Protein AF-A0A815SMA4-F1 (afdb_monomer)

Solvent-accessible surface area (backbone atoms only — not comparable to full-atom values): 18060 Å² total; per-residue (Å²): 138,83,83,80,80,82,83,80,76,78,82,78,76,50,82,86,50,66,95,59,49,78,76,31,50,46,68,65,32,45,52,50,39,32,75,76,40,30,66,66,50,32,52,57,31,54,79,69,65,45,37,26,54,60,53,50,75,69,46,92,62,86,66,62,65,71,78,51,90,44,78,72,48,50,57,50,41,68,76,43,30,45,75,45,97,86,71,49,75,41,72,37,67,66,58,56,48,33,52,52,49,51,52,50,43,51,55,51,46,51,48,49,54,52,53,50,45,66,68,52,52,83,75,68,73,70,64,48,68,71,60,44,67,74,24,64,64,45,43,52,51,53,52,54,50,66,58,48,78,79,57,80,87,86,80,76,55,65,65,58,52,55,47,51,53,35,21,57,57,18,52,59,40,59,84,92,65,56,66,76,54,71,69,51,51,53,48,46,51,51,41,35,71,77,53,30,68,67,51,38,50,52,50,37,71,46,31,64,52,58,52,77,54,71,68,59,46,50,52,51,47,70,71,35,90,75,69,75,58,82,72,59,80,68,63,78,69,46,57,83,78,56,93,82,88,84,89,85,79,90,73,92,70,86,73,82,80,53,79,45,77,40,79,92,76,46,23,55,43,55,64,89,58,61,66,56,98,89,40,53,48,65,77,76,46,34,66,92,62,67,86,86,117

Secondary structure (DSSP, 8-state):
--------------TTS-TTTTT-BTHHHHHHHHHHHHHHHHHHHHHTT--BHHHHHT-S-TTGGGGS--HHHHHHHHHHEEEPTTS-EEE-HHHHHHHHHHHHHHHHHHHHHHHHHHHHTTTS----HHHHHT-HHHHHHHHHHHHHSSS--S---HHHHHHHHHHHHHHTS-GGG----HHHHHHHHHHHHHHHHHHHHHHHHHSTTSS--HHHHHHHHHHTTT---TT---HHHHTTT-SS----------PPP--EEETTTTEEESS-PPEETTEEPTT-SBTT--TT-

Structure (mmCIF, N/CA/C/O backbone):
data_AF-A0A815SMA4-F1
#
_entry.id   AF-A0A815SMA4-F1
#
loop_
_atom_site.group_PDB
_atom_site.id
_atom_site.type_symbol
_atom_site.label_atom_id
_atom_site.label_alt_id
_atom_site.label_comp_id
_atom_site.label_asym_id
_atom_site.label_entity_id
_atom_site.label_seq_id
_atom_site.pdbx_PDB_ins_code
_atom_site.Cartn_x
_atom_site.Cartn_y
_atom_site.Cartn_z
_atom_site.occupancy
_atom_site.B_iso_or_equiv
_atom_site.auth_seq_id
_atom_site.auth_comp_id
_atom_site.auth_asym_id
_atom_site.auth_atom_id
_atom_site.pdbx_PDB_model_num
ATOM 1 N N . MET A 1 1 ? 20.910 26.653 -49.851 1.00 33.31 1 MET A N 1
ATOM 2 C CA . MET A 1 1 ? 21.520 25.379 -49.420 1.00 33.31 1 MET A CA 1
ATOM 3 C C . MET A 1 1 ? 20.732 24.882 -48.222 1.00 33.31 1 MET A C 1
ATOM 5 O O . MET A 1 1 ? 20.939 25.382 -47.128 1.00 33.31 1 MET A O 1
ATOM 9 N N . ASN A 1 2 ? 19.773 23.984 -48.452 1.00 26.25 2 ASN A N 1
ATOM 10 C CA . ASN A 1 2 ? 19.110 23.246 -47.379 1.00 26.25 2 ASN A CA 1
ATOM 11 C C . ASN A 1 2 ? 19.962 22.009 -47.106 1.00 26.25 2 ASN A C 1
ATOM 13 O O . ASN A 1 2 ? 20.089 21.157 -47.983 1.00 26.25 2 ASN A O 1
ATOM 17 N N . PHE A 1 3 ? 20.563 21.937 -45.923 1.00 30.80 3 PHE A N 1
ATOM 18 C CA . PHE A 1 3 ? 21.139 20.694 -45.432 1.00 30.80 3 PHE A CA 1
ATOM 19 C C . PHE A 1 3 ? 19.991 19.837 -44.904 1.00 30.80 3 PHE A C 1
ATOM 21 O O . PHE A 1 3 ? 19.363 20.170 -43.899 1.00 30.80 3 PHE A O 1
ATOM 28 N N . GLY A 1 4 ? 19.669 18.789 -45.662 1.00 29.97 4 GLY A N 1
ATOM 29 C CA . GLY A 1 4 ? 18.751 17.743 -45.243 1.00 29.97 4 GLY A CA 1
ATOM 30 C C . GLY A 1 4 ? 19.323 17.018 -44.032 1.00 29.97 4 GLY A C 1
ATOM 31 O O . GLY A 1 4 ? 20.483 16.618 -44.032 1.00 29.97 4 GLY A O 1
ATOM 32 N N . VAL A 1 5 ? 18.506 16.894 -42.993 1.00 35.50 5 VAL A N 1
ATOM 33 C CA . VAL A 1 5 ? 18.759 15.992 -41.876 1.00 35.50 5 VAL A CA 1
ATOM 34 C C . VAL A 1 5 ? 18.232 14.629 -42.305 1.00 35.50 5 VAL A C 1
ATOM 36 O O . VAL A 1 5 ? 17.024 14.457 -42.479 1.00 35.50 5 VAL A O 1
ATOM 39 N N . ASP A 1 6 ? 19.153 13.695 -42.523 1.00 35.06 6 ASP A N 1
ATOM 40 C CA . ASP A 1 6 ? 18.860 12.307 -42.855 1.00 35.06 6 ASP A CA 1
ATOM 41 C C . ASP A 1 6 ? 18.012 11.654 -41.752 1.00 35.06 6 ASP A C 1
ATOM 43 O O . ASP A 1 6 ? 18.418 11.521 -40.595 1.00 35.06 6 ASP A O 1
ATOM 47 N N . LYS A 1 7 ? 16.798 11.246 -42.132 1.00 40.78 7 LYS A N 1
ATOM 48 C CA . LYS A 1 7 ? 15.971 10.283 -41.404 1.00 40.78 7 LYS A CA 1
ATOM 49 C C . LYS A 1 7 ? 16.543 8.896 -41.673 1.00 40.78 7 LYS A C 1
ATOM 51 O O . LYS A 1 7 ? 16.145 8.255 -42.640 1.00 40.78 7 LYS A O 1
ATOM 56 N N . ASP A 1 8 ? 17.422 8.426 -40.801 1.00 40.66 8 ASP A N 1
ATOM 57 C CA . ASP A 1 8 ? 17.837 7.023 -40.791 1.00 40.66 8 ASP A CA 1
ATOM 58 C C . ASP A 1 8 ? 17.203 6.311 -39.586 1.00 40.66 8 ASP A C 1
ATOM 60 O O . ASP A 1 8 ? 17.843 5.969 -38.592 1.00 40.66 8 ASP A O 1
ATOM 64 N N . SER A 1 9 ? 15.874 6.159 -39.632 1.00 43.88 9 SER A N 1
ATOM 65 C CA . SER A 1 9 ? 15.142 5.265 -38.733 1.00 43.88 9 SER A CA 1
ATOM 66 C C . SER A 1 9 ? 14.998 3.910 -39.418 1.00 43.88 9 SER A C 1
ATOM 68 O O . SER A 1 9 ? 13.966 3.613 -40.025 1.00 43.88 9 SER A O 1
ATOM 70 N N . SER A 1 10 ? 16.040 3.085 -39.337 1.00 52.88 10 SER A N 1
ATOM 71 C CA . SER A 1 10 ? 15.870 1.649 -39.543 1.00 52.88 10 SER A CA 1
ATOM 72 C C . SER A 1 10 ? 14.831 1.159 -38.531 1.00 52.88 10 SER A C 1
ATOM 74 O O . SER A 1 10 ? 15.011 1.305 -37.321 1.00 52.88 10 SER A O 1
ATOM 76 N N . LEU A 1 11 ? 13.690 0.667 -39.023 1.00 63.06 11 LEU A N 1
ATOM 77 C CA . LEU A 1 11 ? 12.659 0.067 -38.181 1.00 63.06 11 LEU A CA 1
ATOM 78 C C . LEU A 1 11 ? 13.283 -1.127 -37.455 1.00 63.06 11 LEU A C 1
ATOM 80 O O . LEU A 1 11 ? 13.621 -2.134 -38.073 1.00 63.06 11 LEU A O 1
ATOM 84 N N . ILE A 1 12 ? 13.484 -0.984 -36.148 1.00 77.38 12 ILE A N 1
ATOM 85 C CA . ILE A 1 12 ? 13.916 -2.082 -35.291 1.00 77.38 12 ILE A CA 1
ATOM 86 C C . ILE A 1 12 ? 12.725 -3.034 -35.170 1.00 77.38 12 ILE A C 1
ATOM 88 O O . ILE A 1 12 ? 11.689 -2.650 -34.638 1.00 77.38 12 ILE A O 1
ATOM 92 N N . ASP A 1 13 ? 12.876 -4.258 -35.670 1.00 83.25 13 ASP A N 1
ATOM 93 C CA . ASP A 1 13 ? 11.845 -5.291 -35.590 1.00 83.25 13 ASP A CA 1
ATOM 94 C C . ASP A 1 13 ? 11.707 -5.811 -34.150 1.00 83.25 13 ASP A C 1
ATOM 96 O O . ASP A 1 13 ? 12.601 -6.478 -33.630 1.00 83.25 13 ASP A O 1
ATOM 100 N N . THR A 1 14 ? 10.591 -5.495 -33.494 1.00 85.50 14 THR A N 1
ATOM 101 C CA . THR A 1 14 ? 10.273 -5.910 -32.119 1.00 85.50 14 THR A CA 1
ATOM 102 C C . THR A 1 14 ? 9.571 -7.266 -32.032 1.00 85.50 14 THR A C 1
ATOM 104 O O . THR A 1 14 ? 9.342 -7.760 -30.920 1.00 85.50 14 THR A O 1
ATOM 107 N N . SER A 1 15 ? 9.260 -7.905 -33.169 1.00 84.88 15 SER A N 1
ATOM 108 C CA . SER A 1 15 ? 8.582 -9.213 -33.215 1.00 84.88 15 SER A CA 1
ATOM 109 C C . SER A 1 15 ? 9.429 -10.352 -32.639 1.00 84.88 15 SER A C 1
ATOM 111 O O . SER A 1 15 ? 8.893 -11.357 -32.175 1.00 84.88 15 SER A O 1
ATOM 113 N N . VAL A 1 16 ? 10.749 -10.160 -32.589 1.00 87.19 16 VAL A N 1
ATOM 114 C CA . VAL A 1 16 ? 11.707 -11.082 -31.959 1.00 87.19 16 VAL A CA 1
ATOM 115 C C . VAL A 1 16 ? 11.576 -11.149 -30.434 1.00 87.19 16 VAL A C 1
ATOM 117 O O . VAL A 1 16 ? 12.059 -12.098 -29.818 1.00 87.19 16 VAL A O 1
ATOM 120 N N . LEU A 1 17 ? 10.935 -10.158 -29.807 1.00 88.88 17 LEU A N 1
ATOM 121 C CA . LEU A 1 17 ? 10.630 -10.181 -28.379 1.00 88.88 17 LEU A CA 1
ATOM 122 C C . LEU A 1 17 ? 9.230 -10.765 -28.152 1.00 88.88 17 LEU A C 1
ATOM 124 O O . LEU A 1 17 ? 8.301 -10.407 -28.874 1.00 88.88 17 LEU A O 1
ATOM 128 N N . PRO A 1 18 ? 9.005 -11.565 -27.101 1.00 86.50 18 PRO A N 1
ATOM 129 C CA . PRO A 1 18 ? 7.659 -12.003 -26.751 1.00 86.50 18 PRO A CA 1
ATOM 130 C C . PRO A 1 18 ? 6.816 -10.838 -26.204 1.00 86.50 18 PRO A C 1
ATOM 132 O O . PRO A 1 18 ? 7.347 -9.835 -25.726 1.00 86.50 18 PRO A O 1
ATOM 135 N N . ASN A 1 19 ? 5.490 -10.948 -26.304 1.00 82.62 19 ASN A N 1
ATOM 136 C CA . ASN A 1 19 ? 4.556 -9.877 -25.917 1.00 82.62 19 ASN A CA 1
ATOM 137 C C . ASN A 1 19 ? 4.466 -9.655 -24.403 1.00 82.62 19 ASN A C 1
ATOM 139 O O . ASN A 1 19 ? 4.039 -8.602 -23.968 1.00 82.62 19 ASN A O 1
ATOM 143 N N . ASP A 1 20 ? 4.891 -10.627 -23.606 1.00 83.75 20 ASP A N 1
ATOM 144 C CA . ASP A 1 20 ? 4.888 -10.602 -22.143 1.00 83.75 20 ASP A CA 1
ATOM 145 C C . ASP A 1 20 ? 6.296 -10.328 -21.567 1.00 83.75 20 ASP A C 1
ATOM 147 O O . ASP A 1 20 ? 6.581 -10.622 -20.405 1.00 83.75 20 ASP A O 1
ATOM 151 N N . ILE A 1 21 ? 7.215 -9.771 -22.371 1.00 88.06 21 ILE A N 1
ATOM 152 C CA . ILE A 1 21 ? 8.624 -9.575 -21.988 1.00 88.06 21 ILE A CA 1
ATOM 153 C C . ILE A 1 21 ? 8.795 -8.761 -20.694 1.00 88.06 21 ILE A C 1
ATOM 155 O O . ILE A 1 21 ? 9.709 -9.033 -19.916 1.00 88.06 21 ILE A O 1
ATOM 159 N N . PHE A 1 22 ? 7.911 -7.795 -20.421 1.00 85.06 22 PHE A N 1
ATOM 160 C CA . PHE A 1 22 ? 7.983 -6.958 -19.217 1.00 85.06 22 PHE A CA 1
ATOM 161 C C . PHE A 1 22 ? 7.411 -7.612 -17.956 1.00 85.06 22 PHE A C 1
ATOM 163 O O . PHE A 1 22 ? 7.619 -7.073 -16.865 1.00 85.06 22 PHE A O 1
ATOM 170 N N . THR A 1 23 ? 6.716 -8.745 -18.087 1.00 81.25 23 THR A N 1
ATOM 171 C CA . THR A 1 23 ? 6.221 -9.548 -16.957 1.00 81.25 23 THR A CA 1
ATOM 172 C C . THR A 1 23 ? 7.113 -10.745 -16.640 1.00 81.25 23 THR A C 1
ATOM 174 O O . THR A 1 23 ? 6.987 -11.317 -15.561 1.00 81.25 23 THR A O 1
ATOM 177 N N . ARG A 1 24 ? 8.032 -11.113 -17.541 1.00 81.56 24 ARG A N 1
ATOM 178 C CA . ARG A 1 24 ? 8.998 -12.197 -17.318 1.00 81.56 24 ARG A CA 1
ATOM 179 C C . ARG A 1 24 ? 10.088 -11.779 -16.332 1.00 81.56 24 ARG A C 1
ATOM 181 O O . ARG A 1 24 ? 10.607 -10.661 -16.392 1.00 81.56 24 ARG A O 1
ATOM 188 N N . VAL A 1 25 ? 10.447 -12.703 -15.445 1.00 87.00 25 VAL A N 1
ATOM 189 C CA . VAL A 1 25 ? 11.455 -12.516 -14.394 1.00 87.00 25 VAL A CA 1
ATOM 190 C C . VAL A 1 25 ? 12.337 -13.763 -14.320 1.00 87.00 25 VAL A C 1
ATOM 192 O O . VAL A 1 25 ? 11.909 -14.849 -14.703 1.00 87.00 25 VAL A O 1
ATOM 195 N N . ASP A 1 26 ? 13.567 -13.600 -13.840 1.00 90.81 26 ASP A N 1
ATOM 196 C CA . ASP A 1 26 ? 14.517 -14.688 -13.589 1.00 90.81 26 ASP A CA 1
ATOM 197 C C . ASP A 1 26 ? 14.794 -15.515 -14.852 1.00 90.81 26 ASP A C 1
ATOM 199 O O . ASP A 1 26 ? 15.121 -14.944 -15.896 1.00 90.81 26 ASP A O 1
ATOM 203 N N . ASP A 1 27 ? 14.710 -16.843 -14.769 1.00 90.94 27 ASP A N 1
ATOM 204 C CA . ASP A 1 27 ? 15.123 -17.763 -15.832 1.00 90.94 27 ASP A CA 1
ATOM 205 C C . ASP A 1 27 ? 14.377 -17.517 -17.153 1.00 90.94 27 ASP A C 1
ATOM 207 O O . ASP A 1 27 ? 14.980 -17.586 -18.229 1.00 90.94 27 ASP A O 1
ATOM 211 N N . ASP A 1 28 ? 13.100 -17.128 -17.088 1.00 88.31 28 ASP A N 1
ATOM 212 C CA . ASP A 1 28 ? 12.302 -16.807 -18.273 1.00 88.31 28 ASP A CA 1
ATOM 213 C C . ASP A 1 28 ? 12.840 -15.574 -18.999 1.00 88.31 28 ASP A C 1
ATOM 215 O O . ASP A 1 28 ? 12.938 -15.567 -20.227 1.00 88.31 28 ASP A O 1
ATOM 219 N N . PHE A 1 29 ? 13.231 -14.537 -18.255 1.00 93.12 29 PHE A N 1
ATOM 220 C CA . PHE A 1 29 ? 13.859 -13.350 -18.831 1.00 93.12 29 PHE A CA 1
ATOM 221 C C . PHE A 1 29 ? 15.271 -13.668 -19.337 1.00 93.12 29 PHE A C 1
ATOM 223 O O . PHE A 1 29 ? 15.644 -13.299 -20.453 1.00 93.12 29 PHE A O 1
ATOM 230 N N . PHE A 1 30 ? 16.052 -14.397 -18.544 1.00 93.00 30 PHE A N 1
ATOM 231 C CA . PHE A 1 30 ? 17.425 -14.736 -18.884 1.00 93.00 30 PHE A CA 1
ATOM 232 C C . PHE A 1 30 ? 17.547 -15.632 -20.116 1.00 93.00 30 PHE A C 1
ATOM 234 O O . PHE A 1 30 ? 18.483 -15.450 -20.896 1.00 93.00 30 PHE A O 1
ATOM 241 N N . SER A 1 31 ? 16.605 -16.552 -20.334 1.00 93.62 31 SER A N 1
ATOM 242 C CA . SER A 1 31 ? 16.575 -17.388 -21.540 1.00 93.62 31 SER A CA 1
ATOM 243 C C . SER A 1 31 ? 16.475 -16.541 -22.816 1.00 93.62 31 SER A C 1
ATOM 245 O O . SER A 1 31 ? 17.186 -16.792 -23.791 1.00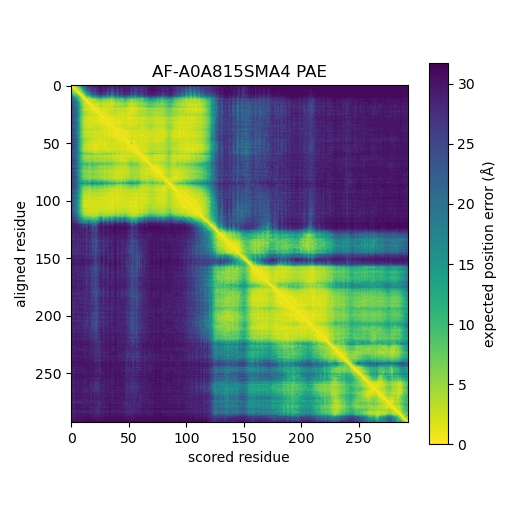 93.62 31 SER A O 1
ATOM 247 N N . ILE A 1 32 ? 15.680 -15.469 -22.772 1.00 93.19 32 ILE A N 1
ATOM 248 C CA . ILE A 1 32 ? 15.486 -14.525 -23.878 1.00 93.19 32 ILE A CA 1
ATOM 249 C C . ILE A 1 32 ? 16.734 -13.666 -24.077 1.00 93.19 32 ILE A C 1
ATOM 251 O O . ILE A 1 32 ? 17.198 -13.504 -25.206 1.00 93.19 32 ILE A O 1
ATOM 255 N N . VAL A 1 33 ? 17.324 -13.160 -22.988 1.00 94.62 33 VAL A N 1
ATOM 256 C CA . VAL A 1 33 ? 18.593 -12.416 -23.048 1.00 94.62 33 VAL A CA 1
ATOM 257 C C . VAL A 1 33 ? 19.687 -13.273 -23.674 1.00 94.62 33 VAL A C 1
ATOM 259 O O . VAL A 1 33 ? 20.404 -12.801 -24.553 1.00 94.62 33 VAL A O 1
ATOM 262 N N . LYS A 1 34 ? 19.804 -14.538 -23.264 1.00 94.75 34 LYS A N 1
ATOM 263 C CA . LYS A 1 34 ? 20.800 -15.463 -23.805 1.00 94.75 34 LYS A CA 1
ATOM 264 C C . LYS A 1 34 ? 20.576 -15.731 -25.295 1.00 94.75 34 LYS A C 1
ATOM 266 O O . LYS A 1 34 ? 21.545 -15.731 -26.049 1.00 94.75 34 LYS A O 1
ATOM 271 N N . ALA A 1 35 ? 19.325 -15.893 -25.726 1.00 93.31 35 ALA A N 1
ATOM 272 C CA . ALA A 1 35 ? 18.987 -16.097 -27.134 1.00 93.31 35 ALA A CA 1
ATOM 273 C C . ALA A 1 35 ? 19.274 -14.865 -28.014 1.00 93.31 35 ALA A C 1
ATOM 275 O O . ALA A 1 35 ? 19.724 -15.022 -29.146 1.00 93.31 35 ALA A O 1
ATOM 276 N N . LEU A 1 36 ? 19.038 -13.649 -27.506 1.00 91.88 36 LEU A N 1
ATOM 277 C CA . LEU A 1 36 ? 19.138 -12.411 -28.294 1.00 91.88 36 LEU A CA 1
ATOM 278 C C . LEU A 1 36 ? 20.496 -11.705 -28.191 1.00 91.88 36 LEU A C 1
ATOM 280 O O . LEU A 1 36 ? 20.947 -11.087 -29.152 1.00 91.88 36 LEU A O 1
ATOM 284 N N . ALA A 1 37 ? 21.137 -11.761 -27.026 1.00 92.50 37 ALA A N 1
ATOM 285 C CA . ALA A 1 37 ? 22.348 -11.004 -26.710 1.00 92.50 37 ALA A CA 1
ATOM 286 C C . ALA A 1 37 ? 23.552 -11.896 -26.346 1.00 92.50 37 ALA A C 1
ATOM 288 O O . ALA A 1 37 ? 24.660 -11.385 -26.169 1.00 92.50 37 ALA A O 1
ATOM 289 N N . GLY A 1 38 ? 23.355 -13.218 -26.283 1.00 93.31 38 GLY A N 1
ATOM 290 C CA . GLY A 1 38 ? 24.402 -14.210 -26.048 1.00 93.31 38 GLY A CA 1
ATOM 291 C C . GLY A 1 38 ? 24.773 -14.417 -24.577 1.00 93.31 38 GLY A C 1
ATOM 292 O O . GLY A 1 38 ? 24.352 -13.684 -23.677 1.00 93.31 38 GLY A O 1
ATOM 293 N N . ASP A 1 39 ? 25.606 -15.433 -24.335 1.00 93.81 39 ASP A N 1
ATOM 294 C CA . ASP A 1 39 ? 26.019 -15.868 -22.994 1.00 93.81 39 ASP A CA 1
ATOM 295 C C . ASP A 1 39 ? 26.735 -14.783 -22.185 1.00 93.81 39 ASP A C 1
ATOM 297 O O . ASP A 1 39 ? 26.500 -14.654 -20.985 1.00 93.81 39 ASP A O 1
ATOM 301 N N . SER A 1 40 ? 27.575 -13.965 -22.825 1.00 93.00 40 SER A N 1
ATOM 302 C CA . SER A 1 40 ? 28.330 -12.927 -22.117 1.00 93.00 40 SER A CA 1
ATOM 303 C C . SER A 1 40 ? 27.414 -11.854 -21.525 1.00 93.00 40 SER A C 1
ATOM 305 O O . SER A 1 40 ? 27.584 -11.478 -20.368 1.00 93.00 40 SER A O 1
ATOM 307 N N . VAL A 1 41 ? 26.409 -11.391 -22.281 1.00 94.38 41 VAL A N 1
ATOM 308 C CA . VAL A 1 41 ? 25.428 -10.416 -21.776 1.00 94.38 41 VAL A CA 1
ATOM 309 C C . VAL A 1 41 ? 24.566 -11.049 -20.686 1.00 94.38 41 VAL A C 1
ATOM 311 O O . VAL A 1 41 ? 24.357 -10.435 -19.643 1.00 94.38 41 VAL A O 1
ATOM 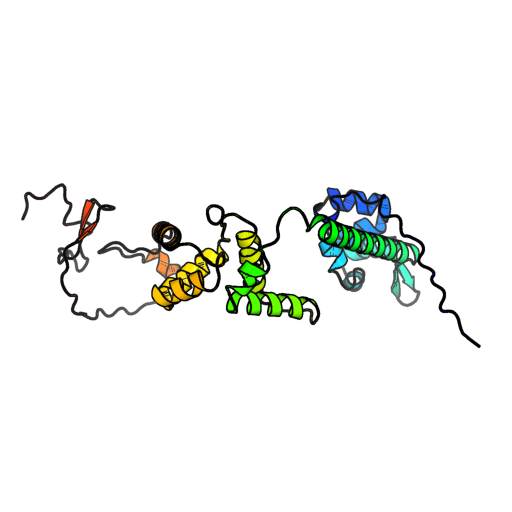314 N N . PHE A 1 42 ? 24.134 -12.297 -20.877 1.00 94.94 42 PHE A N 1
ATOM 315 C CA . PHE A 1 42 ? 23.412 -13.051 -19.852 1.00 94.94 42 PHE A CA 1
ATOM 316 C C . PHE A 1 42 ? 24.191 -13.132 -18.526 1.00 94.94 42 PHE A C 1
ATOM 318 O O . PHE A 1 42 ? 23.646 -12.773 -17.482 1.00 94.94 42 PHE A O 1
ATOM 325 N N . ASN A 1 43 ? 25.466 -13.530 -18.558 1.00 92.69 43 ASN A N 1
ATOM 326 C CA . ASN A 1 43 ? 26.299 -13.649 -17.356 1.00 92.69 43 ASN A CA 1
ATOM 327 C C . A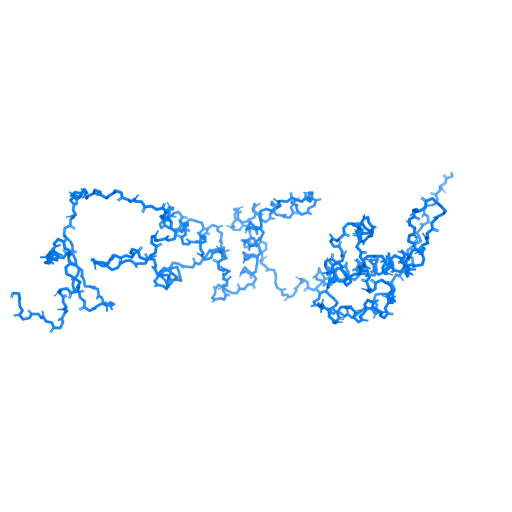SN A 1 43 ? 26.473 -12.298 -16.644 1.00 92.69 43 ASN A C 1
ATOM 329 O O . ASN A 1 43 ? 26.378 -12.229 -15.417 1.00 92.69 43 ASN A O 1
ATOM 333 N N . ILE A 1 44 ? 26.657 -11.219 -17.415 1.00 93.88 44 ILE A N 1
ATOM 334 C CA . ILE A 1 44 ? 26.760 -9.844 -16.903 1.00 93.88 44 ILE A CA 1
ATOM 335 C C . ILE A 1 44 ? 25.474 -9.400 -16.192 1.00 93.88 44 ILE A C 1
ATOM 337 O O . ILE A 1 44 ? 25.547 -8.771 -15.136 1.00 93.88 44 ILE A O 1
ATOM 341 N N . LEU A 1 45 ? 24.295 -9.709 -16.739 1.00 93.75 45 LEU A N 1
ATOM 342 C CA . LEU A 1 45 ? 23.027 -9.348 -16.094 1.00 93.75 45 LEU A CA 1
ATOM 343 C C . LEU A 1 45 ? 22.740 -10.224 -14.871 1.00 93.75 45 LEU A C 1
ATOM 345 O O . LEU A 1 45 ? 22.257 -9.726 -13.852 1.00 93.75 45 LEU A O 1
ATOM 349 N N . ARG A 1 46 ? 23.068 -11.518 -14.951 1.00 92.69 46 ARG A N 1
ATOM 350 C CA . ARG A 1 46 ? 22.803 -12.491 -13.889 1.00 92.69 46 ARG A CA 1
ATOM 351 C C . ARG A 1 46 ? 23.581 -12.192 -12.614 1.00 92.69 46 ARG A C 1
ATOM 353 O O . ARG A 1 46 ? 22.978 -12.201 -11.545 1.00 92.69 46 ARG A O 1
ATOM 360 N N . ILE A 1 47 ? 24.879 -11.893 -12.711 1.00 88.94 47 ILE A N 1
ATOM 361 C CA . ILE A 1 47 ? 25.698 -11.576 -11.526 1.00 88.94 47 ILE A CA 1
ATOM 362 C C . ILE A 1 47 ? 25.205 -10.311 -10.805 1.00 88.94 47 ILE A C 1
ATOM 364 O O . ILE A 1 47 ? 25.300 -10.209 -9.588 1.00 88.94 47 ILE A O 1
ATOM 368 N N . GLN A 1 48 ? 24.621 -9.369 -11.548 1.00 89.31 48 GLN A N 1
ATOM 369 C CA . GLN A 1 48 ? 24.053 -8.132 -11.008 1.00 89.31 48 GLN A CA 1
ATOM 370 C C . GLN A 1 48 ? 22.592 -8.282 -10.556 1.00 89.31 48 GLN A C 1
ATOM 372 O O . GLN A 1 48 ? 21.981 -7.304 -10.130 1.00 89.31 48 GLN A O 1
ATOM 377 N N . LEU A 1 49 ? 22.007 -9.481 -10.668 1.00 88.00 49 LEU A N 1
ATOM 378 C CA . LEU A 1 49 ? 20.588 -9.744 -10.395 1.00 88.00 49 LEU A CA 1
ATOM 379 C C . LEU A 1 49 ? 19.633 -8.831 -11.192 1.00 88.00 49 LEU A C 1
ATOM 381 O O . LEU A 1 49 ? 18.510 -8.531 -10.760 1.00 88.00 49 LEU A O 1
ATOM 385 N N . ILE A 1 50 ? 20.057 -8.418 -12.391 1.00 89.31 50 ILE A N 1
ATOM 386 C CA . ILE A 1 50 ? 19.221 -7.717 -13.369 1.00 89.31 50 ILE A CA 1
ATOM 387 C C . ILE A 1 50 ? 18.366 -8.778 -14.065 1.00 89.31 50 ILE A C 1
ATOM 389 O O . ILE A 1 50 ? 18.649 -9.235 -15.168 1.00 89.31 50 ILE A O 1
ATOM 393 N N . ASN A 1 51 ? 17.335 -9.218 -13.353 1.00 88.94 51 ASN A N 1
ATOM 394 C CA . ASN A 1 51 ? 16.524 -10.383 -13.694 1.00 88.94 51 ASN A CA 1
ATOM 395 C C . ASN A 1 51 ? 15.199 -10.037 -14.396 1.00 88.94 51 ASN A C 1
ATOM 397 O O . ASN A 1 51 ? 14.313 -10.880 -14.456 1.00 88.94 51 ASN A O 1
ATOM 401 N N . SER A 1 52 ? 15.027 -8.810 -14.894 1.00 87.31 52 SER A N 1
ATOM 402 C CA . SER A 1 52 ? 13.851 -8.426 -15.683 1.00 87.31 52 SER A CA 1
ATOM 403 C C . SER A 1 52 ? 14.153 -7.280 -16.646 1.00 87.31 52 SER A C 1
ATOM 405 O O . SER A 1 52 ? 15.063 -6.475 -16.417 1.00 87.31 52 SER A O 1
ATOM 407 N N . ALA A 1 53 ? 13.334 -7.155 -17.695 1.00 84.75 53 ALA A N 1
ATOM 408 C CA . ALA A 1 53 ? 13.449 -6.081 -18.681 1.00 84.75 53 ALA A CA 1
ATOM 409 C C . ALA A 1 53 ? 13.336 -4.688 -18.039 1.00 84.75 53 ALA A C 1
ATOM 411 O O . ALA A 1 53 ? 14.099 -3.786 -18.374 1.00 84.75 53 ALA A O 1
ATOM 412 N N . ARG A 1 54 ? 12.432 -4.523 -17.060 1.00 83.88 54 ARG A N 1
ATOM 413 C CA . ARG A 1 54 ? 12.255 -3.253 -16.337 1.00 83.88 54 ARG A CA 1
ATOM 414 C C . ARG A 1 54 ? 13.500 -2.878 -15.537 1.00 83.88 54 ARG A C 1
ATOM 416 O O . ARG A 1 54 ? 13.958 -1.747 -15.636 1.00 83.88 54 ARG A O 1
ATOM 423 N N . LYS A 1 55 ? 14.091 -3.830 -14.803 1.00 80.94 55 LYS A N 1
ATOM 424 C CA . LYS A 1 55 ? 15.340 -3.585 -14.063 1.00 80.94 55 LYS A CA 1
ATOM 425 C C . LYS A 1 55 ? 16.487 -3.213 -14.996 1.00 80.94 55 LYS A C 1
ATOM 427 O O . LYS A 1 55 ? 17.256 -2.315 -14.667 1.00 80.94 55 LYS A O 1
ATOM 432 N N . LEU A 1 56 ? 16.582 -3.870 -16.153 1.00 87.31 56 LEU A N 1
ATOM 433 C CA . LEU A 1 56 ? 17.602 -3.557 -17.150 1.00 87.31 56 LEU A CA 1
ATOM 434 C C . LEU A 1 56 ? 17.460 -2.120 -17.667 1.00 87.31 56 LEU A C 1
ATOM 436 O O . LEU A 1 56 ? 18.440 -1.384 -17.675 1.00 87.31 56 LEU A O 1
ATOM 440 N N . LEU A 1 57 ? 16.245 -1.703 -18.033 1.00 84.00 57 LEU A N 1
ATOM 441 C CA . LEU A 1 57 ? 15.980 -0.338 -18.504 1.00 84.00 57 LEU A CA 1
ATOM 442 C C . LEU A 1 57 ? 16.208 0.729 -17.422 1.00 84.00 57 LEU A C 1
ATOM 444 O O . LEU A 1 57 ? 16.584 1.851 -17.744 1.00 84.00 57 LEU A O 1
ATOM 448 N N . SER A 1 58 ? 16.013 0.386 -16.147 1.00 78.38 58 SER A N 1
ATOM 449 C CA . SER A 1 58 ? 16.283 1.282 -15.015 1.00 78.38 58 SER A CA 1
ATOM 450 C C . SER A 1 58 ? 17.745 1.293 -14.557 1.00 78.38 58 SER A C 1
ATOM 452 O O . SER A 1 58 ? 18.079 2.045 -13.643 1.00 78.38 58 SER A O 1
ATOM 454 N N . THR A 1 59 ? 18.619 0.467 -15.141 1.00 79.81 59 THR A N 1
ATOM 455 C CA . THR A 1 59 ? 20.036 0.408 -14.760 1.00 79.81 59 THR A CA 1
ATOM 456 C C . THR A 1 59 ? 20.836 1.409 -15.602 1.00 79.81 59 THR A C 1
ATOM 458 O O . THR A 1 59 ? 20.964 1.204 -16.808 1.00 79.81 59 THR A O 1
ATOM 461 N N . PRO A 1 60 ? 21.391 2.484 -15.007 1.00 75.56 60 PRO A N 1
ATOM 462 C CA . PRO A 1 60 ? 22.042 3.554 -15.766 1.00 75.56 60 PRO A CA 1
ATOM 463 C C . PRO A 1 60 ? 23.367 3.123 -16.409 1.00 75.56 60 PRO A C 1
ATOM 465 O O . PRO A 1 60 ? 23.672 3.557 -17.516 1.00 75.56 60 PRO A O 1
ATOM 468 N N . ASP A 1 61 ? 24.139 2.259 -15.742 1.00 85.06 61 ASP A N 1
ATOM 469 C CA . ASP A 1 61 ? 25.369 1.680 -16.286 1.00 85.06 61 ASP A CA 1
ATOM 470 C C . ASP A 1 61 ? 25.512 0.213 -15.858 1.00 85.06 61 ASP A C 1
ATOM 472 O O . ASP A 1 61 ? 25.837 -0.099 -14.713 1.00 85.06 61 ASP A O 1
ATOM 476 N N . VAL A 1 62 ? 25.273 -0.692 -16.808 1.00 89.44 62 VAL A N 1
ATOM 477 C CA . VAL A 1 62 ? 25.357 -2.150 -16.620 1.00 89.44 62 VAL A CA 1
ATOM 478 C C . VAL A 1 62 ? 26.806 -2.629 -16.464 1.00 89.44 62 VAL A C 1
ATOM 480 O O . VAL A 1 62 ? 27.032 -3.734 -15.978 1.00 89.44 62 VAL A O 1
ATOM 483 N N . PHE A 1 63 ? 27.804 -1.841 -16.867 1.00 89.81 63 PHE A N 1
ATOM 484 C CA . PHE A 1 63 ? 29.213 -2.239 -16.817 1.00 89.81 63 PHE A CA 1
ATOM 485 C C . PHE A 1 63 ? 29.959 -1.674 -15.602 1.00 89.81 63 PHE A C 1
ATOM 487 O O . PHE A 1 63 ? 31.101 -2.071 -15.359 1.00 89.81 63 PHE A O 1
ATOM 494 N N . ALA A 1 64 ? 29.319 -0.816 -14.800 1.00 86.38 64 ALA A N 1
ATOM 495 C CA . ALA A 1 64 ? 29.925 -0.183 -13.626 1.00 86.38 64 ALA A CA 1
ATOM 496 C C . ALA A 1 64 ? 30.502 -1.199 -12.620 1.00 86.38 64 ALA A C 1
ATOM 498 O O . ALA A 1 64 ? 31.552 -0.959 -12.020 1.00 86.38 64 ALA A O 1
ATOM 499 N N . PHE A 1 65 ? 29.871 -2.371 -12.479 1.00 86.62 65 PHE A N 1
ATOM 500 C CA . PHE A 1 65 ? 30.313 -3.422 -11.554 1.00 86.62 65 PHE A CA 1
ATOM 501 C C . PHE A 1 65 ? 31.690 -4.022 -11.899 1.00 86.62 65 PHE A C 1
ATOM 503 O O . PHE A 1 65 ? 32.311 -4.647 -11.041 1.00 86.62 65 PHE A O 1
ATOM 510 N N . PHE A 1 66 ? 32.226 -3.802 -13.108 1.00 85.50 66 PHE A N 1
ATOM 511 C CA . PHE A 1 66 ? 33.582 -4.245 -13.453 1.00 85.50 66 PHE A CA 1
ATOM 512 C C . PHE A 1 66 ? 34.688 -3.529 -12.667 1.00 85.50 66 PHE A C 1
ATOM 514 O O . PHE A 1 66 ? 35.830 -3.990 -12.672 1.00 85.50 66 PHE A O 1
ATOM 521 N N . GLN A 1 67 ? 34.372 -2.446 -11.956 1.00 83.75 67 GLN A N 1
ATOM 522 C CA . GLN A 1 67 ? 35.306 -1.802 -11.029 1.00 83.75 67 GLN A CA 1
ATOM 523 C C . GLN A 1 67 ? 35.503 -2.602 -9.730 1.00 83.75 67 GLN A C 1
ATOM 525 O O . GLN A 1 67 ? 36.468 -2.365 -9.012 1.00 83.75 67 GLN A O 1
ATOM 530 N N . ILE A 1 68 ? 34.615 -3.556 -9.430 1.00 84.00 68 ILE A N 1
ATOM 531 C CA . ILE A 1 68 ? 34.685 -4.381 -8.222 1.00 84.00 68 ILE A CA 1
ATOM 532 C C . ILE A 1 68 ? 35.702 -5.508 -8.434 1.00 84.00 68 ILE A C 1
ATOM 534 O O . ILE A 1 68 ? 35.668 -6.216 -9.448 1.00 84.00 68 ILE A O 1
ATOM 538 N N . GLU A 1 69 ? 36.599 -5.686 -7.467 1.00 84.62 69 GLU A N 1
ATOM 539 C CA . GLU A 1 69 ? 37.568 -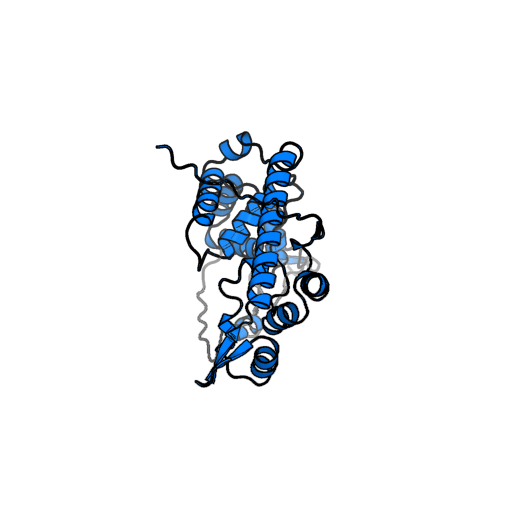6.782 -7.420 1.00 84.62 69 GLU A CA 1
ATOM 540 C C . GLU A 1 69 ? 36.958 -7.974 -6.671 1.00 84.62 69 GLU A C 1
ATOM 542 O O . GLU A 1 69 ? 36.825 -7.956 -5.448 1.00 84.62 69 GLU A O 1
ATOM 547 N N . SER A 1 70 ? 36.540 -9.002 -7.410 1.00 86.44 70 SER A N 1
ATOM 548 C CA . SER A 1 70 ? 36.099 -10.275 -6.841 1.00 86.44 70 SER A CA 1
ATOM 549 C C . SER A 1 70 ? 36.380 -11.421 -7.810 1.00 86.44 70 SER A C 1
ATOM 551 O O . SER A 1 70 ? 36.462 -11.225 -9.022 1.00 86.44 70 SER A O 1
ATOM 553 N N . GLU A 1 71 ? 36.488 -12.644 -7.286 1.00 87.81 71 GLU A N 1
ATOM 554 C CA . GLU A 1 71 ? 36.716 -13.836 -8.115 1.00 87.81 71 GLU A CA 1
ATOM 555 C C . GLU A 1 71 ? 35.609 -14.021 -9.173 1.00 87.81 71 GLU A C 1
ATOM 557 O O . GLU A 1 71 ? 35.849 -14.471 -10.294 1.00 87.81 71 GLU A O 1
ATOM 562 N N . GLU A 1 72 ? 34.381 -13.643 -8.825 1.00 82.88 72 GLU A N 1
ATOM 563 C CA . GLU A 1 72 ? 33.205 -13.747 -9.684 1.00 82.88 72 GLU A CA 1
ATOM 564 C C . GLU A 1 72 ? 33.234 -12.702 -10.806 1.00 82.88 72 GLU A C 1
ATOM 566 O O . GLU A 1 72 ? 32.954 -13.029 -11.963 1.00 82.88 72 GLU A O 1
ATOM 571 N N . THR A 1 73 ? 33.624 -11.457 -10.503 1.00 86.62 73 THR A N 1
ATOM 572 C CA . THR A 1 73 ? 33.758 -10.416 -11.530 1.00 86.62 73 THR A CA 1
ATOM 573 C C . THR A 1 73 ? 34.962 -10.667 -12.430 1.00 86.62 73 THR A C 1
ATOM 575 O O . THR A 1 73 ? 34.881 -10.395 -13.627 1.00 86.62 73 THR A O 1
ATOM 578 N N . ASP A 1 74 ? 36.048 -11.242 -11.913 1.00 87.25 74 ASP A N 1
ATOM 579 C CA . ASP A 1 74 ? 37.253 -11.540 -12.690 1.00 87.25 74 ASP A CA 1
ATOM 580 C C . ASP A 1 74 ? 37.023 -12.628 -13.746 1.00 87.25 74 ASP A C 1
ATOM 582 O O . ASP A 1 74 ? 37.500 -12.492 -14.878 1.00 87.25 74 ASP A O 1
ATOM 586 N N . LYS A 1 75 ? 36.214 -13.651 -13.433 1.00 88.88 75 LYS A N 1
ATOM 587 C CA . LYS A 1 75 ? 35.768 -14.655 -14.418 1.00 88.88 75 LYS A CA 1
ATOM 588 C C . LYS A 1 75 ? 35.018 -13.995 -15.578 1.00 88.88 75 LYS A C 1
ATOM 590 O O . LYS A 1 75 ? 35.347 -14.223 -16.741 1.00 88.88 75 LYS A O 1
ATOM 595 N N . ILE A 1 76 ? 34.075 -13.102 -15.274 1.00 89.69 76 ILE A N 1
ATOM 596 C CA . ILE A 1 76 ? 33.284 -12.409 -16.303 1.00 89.69 76 ILE A CA 1
ATOM 597 C C . ILE A 1 76 ? 34.144 -11.416 -17.099 1.00 89.69 76 ILE A C 1
ATOM 599 O O . ILE A 1 76 ? 33.981 -11.318 -18.318 1.00 89.69 76 ILE A O 1
ATOM 603 N N . LYS A 1 77 ? 35.092 -10.714 -16.459 1.00 89.25 77 LYS A N 1
ATOM 604 C CA . LYS A 1 77 ? 36.048 -9.822 -17.145 1.00 89.25 77 LYS A CA 1
ATOM 605 C C . LYS A 1 77 ? 36.919 -10.587 -18.136 1.00 89.25 77 LYS A C 1
ATOM 607 O O . LYS A 1 77 ? 37.141 -10.087 -19.237 1.00 89.25 77 LYS A O 1
ATOM 612 N N . ALA A 1 78 ? 37.391 -11.782 -17.777 1.00 87.88 78 ALA A N 1
ATOM 613 C CA . ALA A 1 78 ? 38.207 -12.608 -18.667 1.00 87.88 78 ALA A CA 1
ATOM 614 C C . ALA A 1 78 ? 37.451 -12.994 -19.952 1.00 87.88 78 ALA A C 1
ATOM 616 O O . ALA A 1 78 ? 38.026 -13.002 -21.042 1.00 87.88 78 ALA A O 1
ATOM 617 N N . GLU A 1 79 ? 36.148 -13.252 -19.841 1.00 88.12 79 GLU A N 1
ATOM 618 C CA . GLU A 1 79 ? 35.298 -13.603 -20.982 1.00 88.12 79 GLU A CA 1
ATOM 619 C C . GLU A 1 79 ? 34.828 -12.376 -21.777 1.00 88.12 79 GLU A C 1
ATOM 621 O O . GLU A 1 79 ? 34.731 -12.429 -23.008 1.00 88.12 79 GLU A O 1
ATOM 626 N N . SER A 1 80 ? 34.573 -11.254 -21.100 1.00 90.19 80 SER A N 1
ATOM 627 C CA . SER A 1 80 ? 33.826 -10.119 -21.661 1.00 90.19 80 SER A CA 1
ATOM 628 C C . SER A 1 80 ? 34.677 -8.894 -22.006 1.00 90.19 80 SER A C 1
ATOM 630 O O . SER A 1 80 ? 34.207 -8.006 -22.722 1.00 90.19 80 SER A O 1
ATOM 632 N N . CYS A 1 81 ? 35.931 -8.836 -21.554 1.00 91.00 81 CYS A N 1
ATOM 633 C CA . CYS A 1 81 ? 36.795 -7.666 -21.709 1.00 91.00 81 CYS A CA 1
ATOM 634 C C . CYS A 1 81 ? 38.137 -8.004 -22.380 1.00 91.00 81 CYS A C 1
ATOM 636 O O . CYS A 1 81 ? 38.625 -9.131 -22.342 1.00 91.00 81 CYS A O 1
ATOM 638 N N . PHE A 1 82 ? 38.765 -6.994 -22.977 1.00 88.44 82 PHE A N 1
ATOM 639 C CA . PHE A 1 82 ? 40.182 -6.978 -23.319 1.00 88.44 82 PHE A CA 1
ATOM 640 C C . PHE A 1 82 ? 40.975 -6.381 -22.158 1.00 88.44 82 PHE A C 1
ATOM 642 O O . PHE A 1 82 ? 40.626 -5.312 -21.656 1.00 88.44 82 PHE A O 1
ATOM 649 N N . LYS A 1 83 ? 42.063 -7.039 -21.754 1.00 88.31 83 LYS A N 1
ATOM 650 C CA . LYS A 1 83 ? 43.006 -6.493 -20.774 1.00 88.31 83 LYS A CA 1
ATOM 651 C C . LYS A 1 83 ? 44.117 -5.736 -21.500 1.00 88.31 83 LYS A C 1
ATOM 653 O O . LYS A 1 83 ? 44.858 -6.315 -22.292 1.00 88.31 83 LYS A O 1
ATOM 658 N N . SER A 1 84 ? 44.230 -4.442 -21.232 1.00 84.31 84 SER A N 1
ATOM 659 C CA . SER A 1 84 ? 45.327 -3.606 -21.717 1.00 84.31 84 SER A CA 1
ATOM 660 C C . SER A 1 84 ? 46.640 -3.959 -21.016 1.00 84.31 84 SER A C 1
ATOM 662 O O . SER A 1 84 ? 46.653 -4.457 -19.889 1.00 84.31 84 SER A O 1
ATOM 664 N N . LYS A 1 85 ? 47.768 -3.619 -21.651 1.00 82.00 85 LYS A N 1
ATOM 665 C CA . LYS A 1 85 ? 49.114 -3.733 -21.061 1.00 82.00 85 LYS A CA 1
ATOM 666 C C . LYS A 1 85 ? 49.261 -2.937 -19.756 1.00 82.00 85 LYS A C 1
ATOM 668 O O . LYS A 1 85 ? 50.101 -3.276 -18.935 1.00 82.00 85 LYS A O 1
ATOM 673 N N . THR A 1 86 ? 48.431 -1.911 -19.560 1.00 82.44 86 THR A N 1
ATOM 674 C CA . THR A 1 86 ? 48.365 -1.089 -18.339 1.00 82.44 86 THR A CA 1
ATOM 675 C C . THR A 1 86 ? 47.503 -1.702 -17.229 1.00 82.44 86 THR A C 1
ATOM 677 O O . THR A 1 86 ? 47.334 -1.086 -16.183 1.00 82.44 86 THR A O 1
ATOM 680 N N . GLY A 1 87 ? 46.927 -2.890 -17.443 1.00 79.56 87 GLY A N 1
ATOM 681 C CA . GLY A 1 87 ? 46.048 -3.564 -16.483 1.00 79.56 87 GLY A CA 1
ATOM 682 C C . GLY A 1 87 ? 44.577 -3.137 -16.543 1.00 79.56 87 GLY A C 1
ATOM 683 O O . GLY A 1 87 ? 43.755 -3.756 -15.876 1.00 79.56 87 GLY A O 1
ATOM 684 N N . GLN A 1 88 ? 44.224 -2.140 -17.362 1.00 82.75 88 GLN A N 1
ATOM 685 C CA . GLN A 1 88 ? 42.838 -1.697 -17.555 1.00 82.75 88 GLN A CA 1
ATOM 686 C C . GLN A 1 88 ? 42.019 -2.687 -18.393 1.00 82.75 88 GLN A C 1
ATOM 688 O O . GLN A 1 88 ? 42.536 -3.269 -19.349 1.00 82.75 88 GLN A O 1
ATOM 693 N N . TYR A 1 89 ? 40.733 -2.833 -18.070 1.00 85.69 89 TYR A N 1
ATOM 694 C CA . TYR A 1 89 ? 39.795 -3.684 -18.802 1.00 85.69 89 TYR A CA 1
ATOM 695 C C . TYR A 1 89 ? 38.883 -2.855 -19.711 1.00 85.69 89 TYR A C 1
ATOM 697 O O . TYR A 1 89 ? 38.302 -1.864 -19.277 1.00 85.69 89 TYR A O 1
ATOM 705 N N . PHE A 1 90 ? 38.730 -3.297 -20.958 1.00 86.62 90 PHE A N 1
ATOM 706 C CA . PHE A 1 90 ? 37.851 -2.691 -21.959 1.00 86.62 90 PHE A CA 1
ATOM 707 C C . PHE A 1 90 ? 36.814 -3.712 -22.409 1.00 86.62 90 PHE A C 1
ATOM 709 O O . PHE A 1 90 ? 37.184 -4.767 -22.918 1.00 86.62 90 PHE A O 1
ATOM 716 N N . VAL A 1 91 ? 35.526 -3.420 -22.243 1.00 90.50 91 VAL A N 1
ATOM 717 C CA . VAL A 1 91 ? 34.454 -4.326 -22.681 1.00 90.50 91 VAL A CA 1
ATOM 718 C C . VAL A 1 91 ? 34.556 -4.554 -24.190 1.00 90.50 91 VAL A C 1
ATOM 720 O O . VAL A 1 91 ? 34.787 -3.617 -24.958 1.00 90.50 91 VAL A O 1
ATOM 723 N N . LYS A 1 92 ? 34.401 -5.806 -24.635 1.00 91.88 92 LYS A N 1
ATOM 724 C CA . LYS A 1 92 ? 34.431 -6.137 -26.064 1.00 91.88 92 LYS A CA 1
ATOM 725 C C . LYS A 1 92 ? 33.323 -5.355 -26.794 1.00 91.88 92 LYS A C 1
ATOM 727 O O . LYS A 1 92 ? 32.161 -5.468 -26.397 1.00 91.88 92 LYS A O 1
ATOM 732 N N . PRO A 1 93 ? 33.627 -4.642 -27.898 1.00 89.12 93 PRO A N 1
ATOM 733 C CA . PRO A 1 93 ? 32.638 -3.824 -28.609 1.00 89.12 93 PRO A CA 1
ATOM 734 C C . PRO A 1 93 ? 31.388 -4.595 -29.051 1.00 89.12 93 PRO A C 1
ATOM 736 O O . PRO A 1 93 ? 30.289 -4.044 -29.049 1.00 89.12 93 PRO A O 1
ATOM 739 N N . GLY A 1 94 ? 31.534 -5.884 -29.379 1.00 88.94 94 GLY A N 1
ATOM 740 C CA . GLY A 1 94 ? 30.407 -6.756 -29.718 1.00 88.94 94 GLY A CA 1
ATOM 741 C C . GLY A 1 94 ? 29.403 -6.899 -28.572 1.00 88.94 94 GLY A C 1
ATOM 742 O O . GLY A 1 94 ? 28.213 -6.733 -28.790 1.00 88.94 94 GLY A O 1
ATOM 743 N N . ILE A 1 95 ? 29.878 -7.092 -27.338 1.00 91.81 95 ILE A N 1
ATOM 744 C CA . ILE A 1 95 ? 29.022 -7.216 -26.145 1.00 91.81 95 ILE A CA 1
ATOM 745 C C . ILE A 1 95 ? 28.298 -5.897 -25.872 1.00 91.81 95 ILE A C 1
ATOM 747 O O . ILE A 1 95 ? 27.096 -5.883 -25.613 1.00 91.81 95 ILE A O 1
ATOM 751 N N . GLN A 1 96 ? 29.016 -4.777 -25.983 1.00 89.94 96 GLN A N 1
ATOM 752 C CA . GLN A 1 96 ? 28.439 -3.448 -25.797 1.00 89.94 96 GLN A CA 1
ATOM 753 C C . GLN A 1 96 ? 27.362 -3.148 -26.850 1.00 89.94 96 GLN A C 1
ATOM 755 O O . GLN A 1 96 ? 26.304 -2.607 -26.521 1.00 89.94 96 GLN A O 1
ATOM 760 N N . THR A 1 97 ? 27.596 -3.555 -28.099 1.00 90.12 97 THR A N 1
ATOM 761 C CA . THR A 1 97 ? 26.632 -3.408 -29.197 1.00 90.12 97 THR A CA 1
ATOM 762 C C . THR A 1 97 ? 25.411 -4.301 -28.986 1.00 90.12 97 THR A C 1
ATOM 764 O O . THR A 1 97 ? 24.291 -3.811 -29.101 1.00 90.12 97 THR A O 1
ATOM 767 N N . SER A 1 98 ? 25.601 -5.570 -28.606 1.00 91.50 98 SER A N 1
ATOM 768 C CA . SER A 1 98 ? 24.510 -6.512 -28.314 1.00 91.50 98 SER A CA 1
ATOM 769 C C . SER A 1 98 ? 23.620 -6.031 -27.170 1.00 91.50 98 SER A C 1
ATOM 771 O O . SER A 1 98 ? 22.397 -6.037 -27.301 1.00 91.50 98 SER A O 1
ATOM 773 N N . LEU A 1 99 ? 24.212 -5.547 -26.074 1.00 92.81 99 LEU A N 1
ATOM 774 C CA . LEU A 1 99 ? 23.451 -4.978 -24.962 1.00 92.81 99 LEU A CA 1
ATOM 775 C C . LEU A 1 99 ? 22.706 -3.704 -25.383 1.00 92.81 99 LEU A C 1
ATOM 777 O O . LEU A 1 99 ? 21.527 -3.544 -25.074 1.00 92.81 99 LEU A O 1
ATOM 781 N N . SER A 1 100 ? 23.370 -2.817 -26.128 1.00 89.31 100 SER A N 1
ATOM 782 C CA . SER A 1 100 ? 22.747 -1.586 -26.631 1.00 89.31 100 SER A CA 1
ATOM 783 C C . SER A 1 100 ? 21.577 -1.885 -27.568 1.00 89.31 100 SER A C 1
ATOM 785 O O . SER A 1 100 ? 20.552 -1.209 -27.515 1.00 89.31 100 SER A O 1
ATOM 787 N N . TYR A 1 101 ? 21.710 -2.905 -28.416 1.00 91.50 101 TYR A N 1
ATOM 788 C CA . TYR A 1 101 ? 20.648 -3.366 -29.302 1.00 91.50 101 TYR A CA 1
ATOM 789 C C . TYR A 1 101 ? 19.465 -3.941 -28.516 1.00 91.50 101 TYR A C 1
ATOM 791 O O . TYR A 1 101 ? 18.330 -3.539 -28.764 1.00 91.50 101 TYR A O 1
ATOM 799 N N . LEU A 1 102 ? 19.720 -4.780 -27.505 1.00 93.12 102 LEU A N 1
ATOM 800 C CA . LEU A 1 102 ? 18.683 -5.292 -26.604 1.00 93.12 102 LEU A CA 1
ATOM 801 C C . LEU A 1 102 ? 17.937 -4.155 -25.885 1.00 93.12 102 LEU A C 1
ATOM 803 O O . LEU A 1 102 ? 16.710 -4.147 -25.853 1.00 93.12 102 LEU A O 1
ATOM 807 N N . ILE A 1 103 ? 18.655 -3.159 -25.358 1.00 90.38 103 ILE A N 1
ATOM 808 C CA . ILE A 1 103 ? 18.047 -1.985 -24.710 1.00 90.38 103 ILE A CA 1
ATOM 809 C C . ILE A 1 103 ? 17.202 -1.183 -25.707 1.00 90.38 103 ILE A C 1
ATOM 811 O O . ILE A 1 103 ? 16.109 -0.733 -25.363 1.00 90.38 103 ILE A O 1
ATOM 815 N N . LYS A 1 104 ? 17.667 -1.008 -26.950 1.00 88.00 104 LYS A N 1
ATOM 816 C CA . LYS A 1 104 ? 16.885 -0.339 -28.002 1.00 88.00 104 LYS A CA 1
ATOM 817 C C . LYS A 1 104 ? 15.608 -1.111 -28.341 1.00 88.00 104 LYS A C 1
ATOM 819 O O . LYS A 1 104 ? 14.552 -0.492 -28.410 1.00 88.00 104 LYS A O 1
ATOM 824 N N . LEU A 1 105 ? 15.695 -2.435 -28.489 1.00 89.94 105 LEU A N 1
ATOM 825 C CA . LEU A 1 105 ? 14.547 -3.318 -28.714 1.00 89.94 105 LEU A CA 1
ATOM 826 C C . LEU A 1 105 ? 13.516 -3.208 -27.586 1.00 89.94 105 LEU A C 1
ATOM 828 O O . LEU A 1 105 ? 12.332 -3.014 -27.848 1.00 89.94 105 LEU A O 1
ATOM 832 N N . LEU A 1 106 ? 13.968 -3.280 -26.331 1.00 87.69 106 LEU A N 1
ATOM 833 C CA . LEU A 1 106 ? 13.097 -3.159 -25.163 1.00 87.69 106 LEU A CA 1
ATOM 834 C C . LEU A 1 106 ? 12.450 -1.772 -25.076 1.00 87.69 106 LEU A C 1
ATOM 836 O O . LEU A 1 106 ? 11.253 -1.679 -24.838 1.00 87.69 106 LEU A O 1
ATOM 840 N N . ASN A 1 107 ? 13.195 -0.692 -25.325 1.00 86.50 107 ASN A N 1
ATOM 841 C CA . ASN A 1 107 ? 12.628 0.660 -25.348 1.00 86.50 107 ASN A CA 1
ATOM 842 C C . ASN A 1 107 ? 11.596 0.847 -26.469 1.00 86.50 107 ASN A C 1
ATOM 844 O O . ASN A 1 107 ? 10.587 1.517 -26.266 1.00 86.50 107 ASN A O 1
ATOM 848 N N . GLN A 1 108 ? 11.839 0.269 -27.647 1.00 85.81 108 GLN A N 1
ATOM 849 C CA . GLN A 1 108 ? 10.900 0.325 -28.764 1.00 85.81 108 GLN A CA 1
ATOM 850 C C . GLN A 1 108 ? 9.621 -0.461 -28.445 1.00 85.81 108 GLN A C 1
ATOM 852 O O . GLN A 1 108 ? 8.526 0.068 -28.610 1.00 85.81 108 GLN A O 1
ATOM 857 N N . LYS A 1 109 ? 9.754 -1.666 -27.882 1.00 85.19 109 LYS A N 1
ATOM 858 C CA . LYS A 1 109 ? 8.608 -2.480 -27.461 1.00 85.19 109 LYS A CA 1
ATOM 859 C C . LYS A 1 109 ? 7.813 -1.845 -26.317 1.00 85.19 109 LYS A C 1
ATOM 861 O O . LYS A 1 109 ? 6.592 -1.932 -26.300 1.00 85.19 109 LYS A O 1
ATOM 866 N N . LEU A 1 110 ? 8.486 -1.143 -25.404 1.00 82.12 110 LEU A N 1
ATOM 867 C CA . LEU A 1 110 ? 7.822 -0.363 -24.358 1.00 82.12 110 LEU A CA 1
ATOM 868 C C . LEU A 1 110 ? 6.982 0.772 -24.960 1.00 82.12 110 LEU A C 1
ATOM 870 O O . LEU A 1 110 ? 5.850 0.983 -24.544 1.00 82.12 110 LEU A O 1
ATOM 874 N N . LYS A 1 111 ? 7.507 1.485 -25.967 1.00 81.56 111 LYS A N 1
ATOM 875 C CA . LYS A 1 111 ? 6.744 2.515 -26.692 1.00 81.56 111 LYS A CA 1
ATOM 876 C C . LYS A 1 111 ? 5.554 1.926 -27.444 1.00 81.56 111 LYS A C 1
ATOM 878 O O . LYS A 1 111 ? 4.504 2.556 -27.494 1.00 81.56 111 LYS A O 1
ATOM 883 N N . GLU A 1 112 ? 5.702 0.737 -28.017 1.00 80.12 112 GLU A N 1
ATOM 884 C CA . GLU A 1 112 ? 4.605 0.019 -28.674 1.00 80.12 112 GLU A CA 1
ATOM 885 C C . GLU A 1 112 ? 3.515 -0.384 -27.678 1.00 80.12 112 GLU A C 1
ATOM 887 O O . GLU A 1 112 ? 2.351 -0.138 -27.960 1.00 80.12 112 GLU A O 1
ATOM 892 N N . GLU A 1 113 ? 3.855 -0.902 -26.492 1.00 73.50 113 GLU A N 1
ATOM 893 C CA . GLU A 1 113 ? 2.864 -1.161 -25.434 1.00 73.50 113 GLU A CA 1
ATOM 894 C C . GLU A 1 113 ? 2.175 0.121 -24.957 1.00 73.50 113 GLU A C 1
ATOM 896 O O . GLU A 1 113 ? 0.962 0.126 -24.771 1.00 73.50 113 GLU A O 1
ATOM 901 N N . LEU A 1 114 ? 2.916 1.223 -24.806 1.00 68.06 114 LEU A N 1
ATOM 902 C CA . LEU A 1 114 ? 2.341 2.514 -24.418 1.00 68.06 114 LEU A CA 1
ATOM 903 C C . LEU A 1 114 ? 1.404 3.075 -25.501 1.00 68.06 114 LEU A C 1
ATOM 905 O O . LEU A 1 114 ? 0.313 3.522 -25.179 1.00 68.06 114 LEU A O 1
ATOM 909 N N . THR A 1 115 ? 1.769 2.977 -26.782 1.00 68.12 115 THR A N 1
ATOM 910 C CA . THR A 1 115 ? 0.935 3.453 -27.907 1.00 68.12 115 THR A CA 1
ATOM 911 C C . THR A 1 115 ? -0.231 2.515 -28.243 1.00 68.12 115 THR A C 1
ATOM 913 O O . THR A 1 115 ? -1.279 2.968 -28.707 1.00 68.12 115 THR A O 1
ATOM 916 N N . LEU A 1 116 ? -0.100 1.206 -28.002 1.00 58.41 116 LEU A N 1
ATOM 917 C CA . LEU A 1 116 ? -1.219 0.257 -28.027 1.00 58.41 116 LEU A CA 1
ATOM 918 C C . LEU A 1 116 ? -2.173 0.505 -26.862 1.00 58.41 116 LEU A C 1
ATOM 920 O O . LEU A 1 116 ? -3.379 0.390 -27.061 1.00 58.41 116 LEU A O 1
ATOM 924 N N . ASN A 1 117 ? -1.666 0.877 -25.685 1.00 47.25 117 ASN A N 1
ATOM 925 C CA . ASN A 1 117 ? -2.508 1.315 -24.578 1.00 47.25 117 ASN A CA 1
ATOM 926 C C . ASN A 1 117 ? -3.233 2.620 -24.942 1.00 47.25 117 ASN A C 1
ATOM 928 O O . ASN A 1 117 ? -4.452 2.625 -24.872 1.00 47.25 117 ASN A O 1
ATOM 932 N N . GLU A 1 118 ? -2.563 3.635 -25.500 1.00 44.81 118 GLU A N 1
ATOM 933 C CA . GLU A 1 118 ? -3.207 4.882 -25.974 1.00 44.81 118 GLU A CA 1
ATOM 934 C C . GLU A 1 118 ? -4.298 4.652 -27.047 1.00 44.81 118 GLU A C 1
ATOM 936 O O . GLU A 1 118 ? -5.309 5.354 -27.077 1.00 44.81 118 GLU A O 1
ATOM 941 N N . ASN A 1 119 ? -4.143 3.654 -27.929 1.00 43.06 119 ASN A N 1
ATOM 942 C CA . ASN A 1 119 ? -5.149 3.337 -28.957 1.00 43.06 119 ASN A CA 1
ATOM 943 C C . ASN A 1 119 ? -6.260 2.381 -28.466 1.00 43.06 119 ASN A C 1
ATOM 945 O O . ASN A 1 119 ? -7.387 2.452 -28.961 1.00 43.06 119 ASN A O 1
ATOM 949 N N . ASN A 1 120 ? -5.982 1.517 -27.483 1.00 41.41 120 ASN A N 1
ATOM 950 C CA . ASN A 1 120 ? -6.978 0.654 -26.827 1.00 41.41 120 ASN A CA 1
ATOM 951 C C . ASN A 1 120 ? -7.692 1.348 -25.644 1.00 41.41 120 ASN A C 1
ATOM 953 O O . ASN A 1 120 ? -8.723 0.862 -25.175 1.00 41.41 120 ASN A O 1
ATOM 957 N N . GLU A 1 121 ? -7.212 2.520 -25.219 1.00 42.31 121 GLU A N 1
ATOM 958 C CA . GLU A 1 121 ? -7.763 3.379 -24.158 1.00 42.31 121 GLU A CA 1
ATOM 959 C C . GLU A 1 121 ? -9.169 3.936 -24.454 1.00 42.31 121 GLU A C 1
ATOM 961 O O . GLU A 1 121 ? -9.789 4.553 -23.589 1.00 42.31 121 GLU A O 1
ATOM 966 N N . THR A 1 122 ? -9.744 3.676 -25.633 1.00 41.34 122 THR A N 1
ATOM 967 C CA . THR A 1 122 ? -11.151 4.012 -25.907 1.00 41.34 122 THR A CA 1
ATOM 968 C C . THR A 1 122 ? -12.161 2.976 -25.417 1.00 41.34 122 THR A C 1
ATOM 970 O O . THR A 1 122 ? -13.359 3.256 -25.519 1.00 41.34 122 THR A O 1
ATOM 973 N N . ARG A 1 123 ? -11.760 1.803 -24.891 1.00 39.03 123 ARG A N 1
ATOM 974 C CA . ARG A 1 123 ? -12.762 0.776 -24.537 1.00 39.03 123 ARG A CA 1
ATOM 975 C C . ARG A 1 123 ? -12.780 0.161 -23.154 1.00 39.03 123 ARG A C 1
ATOM 977 O O . ARG A 1 123 ? -13.843 -0.339 -22.833 1.00 39.03 123 ARG A O 1
ATOM 984 N N . ASP A 1 124 ? -11.770 0.279 -22.306 1.00 40.38 124 ASP A N 1
ATOM 985 C CA . ASP A 1 124 ? -11.933 -0.090 -20.894 1.00 40.38 124 ASP A CA 1
ATOM 986 C C . ASP A 1 124 ? -10.883 0.643 -20.053 1.00 40.38 124 ASP A C 1
ATOM 988 O O . ASP A 1 124 ? -9.714 0.651 -20.415 1.00 40.38 124 ASP A O 1
ATOM 992 N N . THR A 1 125 ? -11.293 1.229 -18.921 1.00 44.44 125 THR A N 1
ATOM 993 C CA . THR A 1 125 ? -10.475 1.903 -17.875 1.00 44.44 125 THR A CA 1
ATOM 994 C C . THR A 1 125 ? -10.196 3.415 -17.934 1.00 44.44 125 THR A C 1
ATOM 996 O O . THR A 1 125 ? -9.223 3.863 -17.334 1.00 44.44 125 THR A O 1
ATOM 999 N N . PHE A 1 126 ? -11.097 4.254 -18.461 1.00 47.41 126 PHE A N 1
ATOM 1000 C CA . PHE A 1 126 ? -11.080 5.677 -18.078 1.00 47.41 126 PHE A CA 1
ATOM 1001 C C . PHE A 1 126 ? -12.106 6.012 -16.996 1.00 47.41 126 PHE A C 1
ATOM 1003 O O . PHE A 1 126 ? -13.320 5.994 -17.204 1.00 47.41 126 PHE A O 1
ATOM 1010 N N . ILE A 1 127 ? -11.579 6.415 -15.840 1.00 56.81 127 ILE A N 1
ATOM 1011 C CA . ILE A 1 127 ? -12.251 7.335 -14.926 1.00 56.81 127 ILE A CA 1
ATOM 1012 C C . ILE A 1 127 ? -12.648 8.538 -15.781 1.00 56.81 127 ILE A C 1
ATOM 1014 O O . ILE A 1 127 ? -11.773 9.227 -16.303 1.00 56.81 127 ILE A O 1
ATOM 1018 N N . SER A 1 128 ? -13.945 8.762 -15.997 1.00 59.84 128 SER A N 1
ATOM 1019 C CA . SER A 1 128 ? -14.379 9.864 -16.862 1.00 59.84 128 SER A CA 1
ATOM 1020 C C . SER A 1 128 ? -13.738 11.180 -16.403 1.00 59.84 128 SER A C 1
ATOM 1022 O O . SER A 1 128 ? -13.699 11.465 -15.204 1.00 59.84 128 SER A O 1
ATOM 1024 N N . ASN A 1 129 ? -13.255 12.002 -17.339 1.00 61.62 129 ASN A N 1
ATOM 1025 C CA . ASN A 1 129 ? -12.756 13.344 -17.010 1.00 61.62 129 ASN A CA 1
ATOM 1026 C C . ASN A 1 129 ? -13.806 14.149 -16.220 1.00 61.62 129 ASN A C 1
ATOM 1028 O O . ASN A 1 129 ? -13.455 14.903 -15.321 1.00 61.62 129 ASN A O 1
ATOM 1032 N N . GLU A 1 130 ? -15.095 13.878 -16.453 1.00 65.69 130 GLU A N 1
ATOM 1033 C CA . GLU A 1 130 ? -16.216 14.410 -15.675 1.00 65.69 130 GLU A CA 1
ATOM 1034 C C . GLU A 1 130 ? -16.169 14.026 -14.180 1.00 65.69 130 GLU A C 1
ATOM 1036 O O . GLU A 1 130 ? -16.502 14.835 -13.316 1.00 65.69 130 GLU A O 1
ATOM 1041 N N . PHE A 1 131 ? -15.749 12.803 -13.845 1.00 69.50 131 PHE A N 1
ATOM 1042 C CA . PHE A 1 131 ? -15.560 12.360 -12.461 1.00 69.50 131 PHE A CA 1
ATOM 1043 C C . PHE A 1 131 ? -14.341 13.027 -11.816 1.00 69.50 131 PHE A C 1
ATOM 1045 O O . PHE A 1 131 ? -14.425 13.490 -10.680 1.00 69.50 131 PHE A O 1
ATOM 1052 N N . ILE A 1 132 ? -13.222 13.124 -12.540 1.00 68.44 132 ILE A N 1
ATOM 1053 C CA . ILE A 1 132 ? -12.011 13.798 -12.042 1.00 68.44 132 ILE A CA 1
ATOM 1054 C C . ILE A 1 132 ? -12.297 15.287 -11.794 1.00 68.44 132 ILE A C 1
ATOM 1056 O O . ILE A 1 132 ? -11.875 15.842 -10.778 1.00 68.44 132 ILE A O 1
ATOM 1060 N N . ASP A 1 133 ? -13.080 15.921 -12.666 1.00 72.94 133 ASP A N 1
ATOM 1061 C CA . ASP A 1 133 ? -13.478 17.323 -12.538 1.00 72.94 133 ASP A CA 1
ATOM 1062 C C . ASP A 1 133 ? -14.412 17.589 -11.345 1.00 72.94 133 ASP A C 1
ATOM 1064 O O . ASP A 1 133 ? -14.389 18.689 -10.790 1.00 72.94 133 ASP A O 1
ATOM 1068 N N . LYS A 1 134 ? -15.169 16.583 -10.879 1.00 79.00 134 LYS A N 1
ATOM 1069 C CA . LYS A 1 134 ? -15.988 16.673 -9.652 1.00 79.00 134 LYS A CA 1
ATOM 1070 C C . LYS A 1 134 ? -15.155 16.683 -8.364 1.00 79.00 134 LYS A C 1
ATOM 1072 O O . LYS A 1 134 ? -15.675 17.077 -7.321 1.00 79.00 134 LYS A O 1
ATOM 1077 N N . HIS A 1 135 ? -13.876 16.299 -8.421 1.00 78.69 135 HIS A N 1
ATOM 1078 C CA . HIS A 1 135 ? -12.992 16.197 -7.256 1.00 78.69 135 HIS A CA 1
ATOM 1079 C C . HIS A 1 135 ? -11.694 17.014 -7.452 1.00 78.69 135 HIS A C 1
ATOM 1081 O O . HIS A 1 135 ? -10.657 16.468 -7.837 1.00 78.69 135 HIS A O 1
ATOM 1087 N N . PRO A 1 136 ? -11.695 18.327 -7.134 1.00 75.94 136 PRO A N 1
ATOM 1088 C CA . PRO A 1 136 ? -10.569 19.232 -7.407 1.00 75.94 136 PRO A CA 1
ATOM 1089 C C . PRO A 1 136 ? -9.243 18.826 -6.748 1.00 75.94 136 PRO A C 1
ATOM 1091 O O . PRO A 1 136 ? -8.168 19.029 -7.319 1.00 75.94 136 PRO A O 1
ATOM 1094 N N . LEU A 1 137 ? -9.309 18.241 -5.548 1.00 75.81 137 LEU A N 1
ATOM 1095 C CA . LEU A 1 137 ? -8.129 17.766 -4.823 1.00 75.81 137 LEU A CA 1
ATOM 1096 C C . LEU A 1 137 ? -7.521 16.527 -5.487 1.00 75.81 137 LEU A C 1
ATOM 1098 O O . LEU A 1 137 ? -6.307 16.474 -5.675 1.00 75.81 137 LEU A O 1
ATOM 1102 N N . LEU A 1 138 ? -8.361 15.586 -5.926 1.00 76.75 138 LEU A N 1
ATOM 1103 C CA . LEU A 1 138 ? -7.933 14.419 -6.695 1.00 76.75 138 LEU A CA 1
ATOM 1104 C C . LEU A 1 138 ? -7.282 14.841 -8.019 1.00 76.75 138 LEU A C 1
ATOM 1106 O O . LEU A 1 138 ? -6.185 14.391 -8.341 1.00 76.75 138 LEU A O 1
ATOM 1110 N N . LYS A 1 139 ? -7.912 15.774 -8.744 1.00 75.50 139 LYS A N 1
ATOM 1111 C CA . LYS A 1 139 ? -7.363 16.350 -9.980 1.00 75.50 139 LYS A CA 1
ATOM 1112 C C . LYS A 1 139 ? -5.990 16.991 -9.761 1.00 75.50 139 LYS A C 1
ATOM 1114 O O . LYS A 1 139 ? -5.082 16.799 -10.567 1.00 75.50 139 LYS A O 1
ATOM 1119 N N . SER A 1 140 ? -5.828 17.733 -8.666 1.00 76.81 140 SER A N 1
ATOM 1120 C CA . SER A 1 140 ? -4.559 18.391 -8.328 1.00 76.81 140 SER A CA 1
ATOM 1121 C C . SER A 1 140 ? -3.462 17.379 -7.991 1.00 76.81 140 SER A C 1
ATOM 1123 O O . SER A 1 140 ? -2.326 17.545 -8.431 1.00 76.81 140 SER A O 1
ATOM 1125 N N . LEU A 1 141 ? -3.808 16.310 -7.269 1.00 74.94 141 LEU A N 1
ATOM 1126 C CA . LEU A 1 141 ? -2.885 15.234 -6.906 1.00 74.94 141 LEU A CA 1
ATOM 1127 C C . LEU A 1 141 ? -2.406 14.447 -8.136 1.00 74.94 141 LEU A C 1
ATOM 1129 O O . LEU A 1 141 ? -1.207 14.230 -8.292 1.00 74.94 141 LEU A O 1
ATOM 1133 N N . ILE A 1 142 ? -3.329 14.071 -9.029 1.00 70.81 142 ILE A N 1
ATOM 1134 C CA . ILE A 1 142 ? -3.008 13.355 -10.274 1.00 70.81 142 ILE A CA 1
ATOM 1135 C C . ILE A 1 142 ? -2.112 14.218 -11.169 1.00 70.81 142 ILE A C 1
ATOM 1137 O O . ILE A 1 142 ? -1.097 13.740 -11.671 1.00 70.81 142 ILE A O 1
ATOM 1141 N N . ARG A 1 143 ? -2.434 15.510 -11.319 1.00 73.06 143 ARG A N 1
ATOM 1142 C CA . ARG A 1 143 ? -1.617 16.438 -12.111 1.00 73.06 143 ARG A CA 1
ATOM 1143 C C . ARG A 1 143 ? -0.212 16.601 -11.533 1.00 73.06 143 ARG A C 1
ATOM 1145 O O . ARG A 1 143 ? 0.752 16.603 -12.290 1.00 73.06 143 ARG A O 1
ATOM 1152 N N . TRP A 1 144 ? -0.095 16.725 -10.210 1.00 72.56 144 TRP A N 1
ATOM 1153 C CA . TRP A 1 144 ? 1.202 16.787 -9.535 1.00 72.56 144 TRP A CA 1
ATOM 1154 C C . TRP A 1 144 ? 2.021 15.519 -9.797 1.00 72.56 144 TRP A C 1
ATOM 1156 O O . TRP A 1 144 ? 3.206 15.608 -10.097 1.00 72.56 144 TRP A O 1
ATOM 1166 N N . TYR A 1 145 ? 1.393 14.345 -9.751 1.00 66.62 145 TYR A N 1
ATOM 1167 C CA . TYR A 1 145 ? 2.063 13.076 -10.030 1.00 66.62 145 TYR A CA 1
ATOM 1168 C C . TYR A 1 145 ? 2.600 12.997 -11.463 1.00 66.62 145 TYR A C 1
ATOM 1170 O O . TYR A 1 145 ? 3.791 12.779 -11.662 1.00 66.62 145 TYR A O 1
ATOM 1178 N N . GLN A 1 146 ? 1.745 13.283 -12.448 1.00 66.88 146 GLN A N 1
ATOM 1179 C CA . GLN A 1 146 ? 2.100 13.253 -13.871 1.00 66.88 146 GLN A CA 1
ATOM 1180 C C . GLN A 1 146 ? 3.228 14.235 -14.233 1.00 66.88 146 GLN A C 1
ATOM 1182 O O . GLN A 1 146 ? 3.979 13.988 -15.169 1.00 66.88 146 GLN A O 1
ATOM 1187 N N . GLN A 1 147 ? 3.359 15.345 -13.499 1.00 64.44 147 GLN A N 1
ATOM 1188 C CA . GLN A 1 147 ? 4.412 16.345 -13.711 1.00 64.44 147 GLN A CA 1
ATOM 1189 C C . GLN A 1 147 ? 5.757 15.970 -13.064 1.00 64.44 147 GLN A C 1
ATOM 1191 O O . GLN A 1 147 ? 6.800 16.407 -13.545 1.00 64.44 147 GLN A O 1
ATOM 1196 N N . ASN A 1 148 ? 5.756 15.172 -11.991 1.00 57.81 148 ASN A N 1
ATOM 1197 C CA . ASN A 1 148 ? 6.989 14.752 -11.310 1.00 57.81 148 ASN A CA 1
ATOM 1198 C C . ASN A 1 148 ? 7.626 13.493 -11.919 1.00 57.81 148 ASN A C 1
ATOM 1200 O O . ASN A 1 148 ? 8.795 13.234 -11.655 1.00 57.81 148 ASN A O 1
ATOM 1204 N N . ASP A 1 149 ? 6.911 12.742 -12.760 1.00 53.06 149 ASP A N 1
ATOM 1205 C CA . ASP A 1 149 ? 7.498 11.621 -13.516 1.00 53.06 149 ASP A CA 1
ATOM 1206 C C . ASP A 1 149 ? 8.464 12.095 -14.624 1.00 53.06 149 ASP A C 1
ATOM 1208 O O . ASP A 1 149 ? 9.329 11.339 -15.066 1.00 53.06 149 ASP A O 1
ATOM 1212 N N . SER A 1 150 ? 8.362 13.361 -15.059 1.00 50.31 150 SER A N 1
ATOM 1213 C CA . SER A 1 150 ? 9.214 13.940 -16.110 1.00 50.31 150 SER A CA 1
ATOM 1214 C C . SER A 1 150 ? 10.518 14.581 -15.617 1.00 50.31 150 SER A C 1
ATOM 1216 O O . SER A 1 150 ? 11.438 14.753 -16.416 1.00 50.31 150 SER A O 1
ATOM 1218 N N . GLU A 1 151 ? 10.640 14.919 -14.329 1.00 47.75 151 GLU A N 1
ATOM 1219 C CA . GLU A 1 151 ? 11.828 15.583 -13.781 1.00 47.75 151 GLU A CA 1
ATOM 1220 C C . GLU A 1 151 ? 12.249 14.965 -12.434 1.00 47.75 151 GLU A C 1
ATOM 1222 O O . GLU A 1 151 ? 11.574 15.108 -11.421 1.00 47.75 151 GLU A O 1
ATOM 1227 N N . ASN A 1 152 ? 13.444 14.365 -12.433 1.00 43.28 152 ASN A N 1
ATOM 1228 C CA . ASN A 1 152 ? 14.263 13.903 -11.302 1.00 43.28 152 ASN A CA 1
ATOM 1229 C C . ASN A 1 152 ? 14.099 12.470 -10.746 1.00 43.28 152 ASN A C 1
ATOM 1231 O O . ASN A 1 152 ? 13.191 12.113 -9.999 1.00 43.28 152 ASN A O 1
ATOM 1235 N N . ASN A 1 153 ? 15.172 11.708 -10.988 1.00 54.25 153 ASN A N 1
ATOM 1236 C CA . ASN A 1 153 ? 15.623 10.566 -10.205 1.00 54.25 153 ASN A CA 1
ATOM 1237 C C . ASN A 1 153 ? 15.865 10.933 -8.725 1.00 54.25 153 ASN A C 1
ATOM 1239 O O . ASN A 1 153 ? 16.440 11.973 -8.413 1.00 54.25 153 ASN A O 1
ATOM 1243 N N . ASN A 1 154 ? 15.580 9.954 -7.859 1.00 51.50 154 ASN A N 1
ATOM 1244 C CA . ASN A 1 154 ? 15.986 9.796 -6.453 1.00 51.50 154 ASN A CA 1
ATOM 1245 C C . ASN A 1 154 ? 15.128 10.483 -5.364 1.00 51.50 154 ASN A C 1
ATOM 1247 O O . ASN A 1 154 ? 15.236 11.673 -5.096 1.00 51.50 154 ASN A O 1
ATOM 1251 N N . LYS A 1 155 ? 14.397 9.624 -4.623 1.00 53.53 155 LYS A N 1
ATOM 1252 C CA . LYS A 1 155 ? 13.543 9.866 -3.432 1.00 53.53 155 LYS A CA 1
ATOM 1253 C C . LYS A 1 155 ? 12.115 10.379 -3.673 1.00 53.53 155 LYS A C 1
ATOM 1255 O O . LYS A 1 155 ? 11.565 11.082 -2.828 1.00 53.53 155 LYS A O 1
ATOM 1260 N N . ALA A 1 156 ? 11.443 9.935 -4.734 1.00 56.41 156 ALA A N 1
ATOM 1261 C CA . ALA A 1 156 ? 9.982 9.997 -4.752 1.00 56.41 156 ALA A CA 1
ATOM 1262 C C . ALA A 1 156 ? 9.419 9.222 -3.539 1.00 56.41 156 ALA A C 1
ATOM 1264 O O . ALA A 1 156 ? 9.843 8.097 -3.258 1.00 56.41 156 ALA A O 1
ATOM 1265 N N . ASN A 1 157 ? 8.517 9.843 -2.770 1.00 69.94 157 ASN A N 1
ATOM 1266 C CA . ASN A 1 157 ? 7.902 9.252 -1.578 1.00 69.94 157 ASN A CA 1
ATOM 1267 C C . ASN A 1 157 ? 7.248 7.909 -1.951 1.00 69.94 157 ASN A C 1
ATOM 1269 O O . ASN A 1 157 ? 6.143 7.891 -2.486 1.00 69.94 157 ASN A O 1
ATOM 1273 N N . ARG A 1 158 ? 7.909 6.780 -1.653 1.00 77.50 158 ARG A N 1
ATOM 1274 C CA . ARG A 1 158 ? 7.439 5.422 -2.000 1.00 77.50 158 ARG A CA 1
ATOM 1275 C C . ARG A 1 158 ? 5.996 5.170 -1.557 1.00 77.50 158 ARG A C 1
ATOM 1277 O O . ARG A 1 158 ? 5.238 4.510 -2.258 1.00 77.50 158 ARG A O 1
ATOM 1284 N N . PHE A 1 159 ? 5.621 5.715 -0.400 1.00 80.25 159 PHE A N 1
ATOM 1285 C CA . PHE A 1 159 ? 4.246 5.659 0.085 1.00 80.25 159 PHE A CA 1
ATOM 1286 C C . PHE A 1 159 ? 3.284 6.470 -0.790 1.00 80.25 159 PHE A C 1
ATOM 1288 O O . PHE A 1 159 ? 2.210 5.979 -1.099 1.00 80.25 159 PHE A O 1
ATOM 1295 N N . LEU A 1 160 ? 3.666 7.678 -1.208 1.00 80.44 160 LEU A N 1
ATOM 1296 C CA . LEU A 1 160 ? 2.834 8.546 -2.041 1.00 80.44 160 LEU A CA 1
ATOM 1297 C C . LEU A 1 160 ? 2.605 7.942 -3.430 1.00 80.44 160 LEU A C 1
ATOM 1299 O O . LEU A 1 160 ? 1.475 7.952 -3.895 1.00 80.44 160 LEU A O 1
ATOM 1303 N N . MET A 1 161 ? 3.638 7.347 -4.039 1.00 76.69 161 MET A N 1
ATOM 1304 C CA . MET A 1 161 ? 3.491 6.554 -5.269 1.00 76.69 161 MET A CA 1
ATOM 1305 C C . MET A 1 161 ? 2.488 5.415 -5.070 1.00 76.69 161 MET A C 1
ATOM 1307 O O . MET A 1 161 ? 1.461 5.389 -5.733 1.00 76.69 161 MET A O 1
ATOM 1311 N N . MET A 1 162 ? 2.705 4.556 -4.064 1.00 81.00 162 MET A N 1
ATOM 1312 C CA . MET A 1 162 ? 1.763 3.473 -3.746 1.00 81.00 162 MET A CA 1
ATOM 1313 C C . MET A 1 162 ? 0.336 3.965 -3.469 1.00 81.00 162 MET A C 1
ATOM 1315 O O . MET A 1 162 ? -0.627 3.262 -3.766 1.00 81.00 162 MET A O 1
ATOM 1319 N N . PHE A 1 163 ? 0.195 5.130 -2.839 1.00 85.19 163 PHE A N 1
ATOM 1320 C CA . PHE A 1 163 ? -1.094 5.725 -2.517 1.00 85.19 163 PHE A CA 1
ATOM 1321 C C . PHE A 1 163 ? -1.815 6.187 -3.784 1.00 85.19 163 PHE A C 1
ATOM 1323 O O . PHE A 1 163 ? -2.985 5.864 -3.967 1.00 85.19 163 PHE A O 1
ATOM 1330 N N . ILE A 1 164 ? -1.109 6.878 -4.680 1.00 81.19 164 ILE A N 1
ATOM 1331 C CA . ILE A 1 164 ? -1.652 7.352 -5.956 1.00 81.19 164 ILE A CA 1
ATOM 1332 C C . ILE A 1 164 ? -1.986 6.168 -6.868 1.00 81.19 164 ILE A C 1
ATOM 1334 O O . ILE A 1 164 ? -3.097 6.114 -7.388 1.00 81.19 164 ILE A O 1
ATOM 1338 N N . ASP A 1 165 ? -1.104 5.172 -6.967 1.00 78.06 165 ASP A N 1
ATOM 1339 C CA . ASP A 1 165 ? -1.354 3.945 -7.733 1.00 78.06 165 ASP A CA 1
ATOM 1340 C C . ASP A 1 165 ? -2.610 3.221 -7.238 1.00 78.06 165 ASP A C 1
ATOM 1342 O O . ASP A 1 165 ? -3.421 2.746 -8.031 1.00 78.06 165 ASP A O 1
ATOM 1346 N N . ASN A 1 166 ? -2.809 3.155 -5.917 1.00 84.81 166 ASN A N 1
ATOM 1347 C CA . ASN A 1 166 ? -3.994 2.527 -5.345 1.00 84.81 166 ASN A CA 1
ATOM 1348 C C . ASN A 1 166 ? -5.272 3.319 -5.623 1.00 84.81 166 ASN A C 1
ATOM 1350 O O . ASN A 1 166 ? -6.301 2.709 -5.899 1.00 84.81 166 ASN A O 1
ATOM 1354 N N . VAL A 1 167 ? -5.205 4.653 -5.579 1.00 85.06 167 VAL A N 1
ATOM 1355 C CA . VAL A 1 167 ? -6.322 5.526 -5.960 1.00 85.06 167 VAL A CA 1
ATOM 1356 C C . VAL A 1 167 ? -6.693 5.287 -7.417 1.00 85.06 167 VAL A C 1
ATOM 1358 O O . VAL A 1 167 ? -7.849 4.987 -7.700 1.00 85.06 167 VAL A O 1
ATOM 1361 N N . VAL A 1 168 ? -5.721 5.360 -8.329 1.00 79.56 168 VAL A N 1
ATOM 1362 C CA . VAL A 1 168 ? -5.944 5.140 -9.764 1.00 79.56 168 VAL A CA 1
ATOM 1363 C C . VAL A 1 168 ? -6.524 3.747 -10.000 1.00 79.56 168 VAL A C 1
ATOM 1365 O O . VAL A 1 168 ? -7.559 3.621 -10.647 1.00 79.56 168 VAL A O 1
ATOM 1368 N N . PHE A 1 169 ? -5.929 2.713 -9.399 1.00 79.62 169 PHE A N 1
ATOM 1369 C CA . PHE A 1 169 ? -6.427 1.342 -9.489 1.00 79.62 169 PHE A CA 1
ATOM 1370 C C . PHE A 1 169 ? -7.857 1.194 -8.960 1.00 79.62 169 PHE A C 1
ATOM 1372 O O . PHE A 1 169 ? -8.673 0.526 -9.580 1.00 79.62 169 PHE A O 1
ATOM 1379 N N . ASN A 1 170 ? -8.190 1.792 -7.818 1.00 83.94 170 ASN A N 1
ATOM 1380 C CA . ASN A 1 170 ? -9.536 1.673 -7.266 1.00 83.94 170 ASN A CA 1
ATOM 1381 C C . ASN A 1 170 ? -10.552 2.420 -8.118 1.00 83.94 170 ASN A C 1
ATOM 1383 O O . ASN A 1 170 ? -11.647 1.920 -8.330 1.00 83.94 170 ASN A O 1
ATOM 1387 N N . LEU A 1 171 ? -10.192 3.581 -8.652 1.00 80.38 171 LEU A N 1
ATOM 1388 C CA . LEU A 1 171 ? -11.090 4.372 -9.479 1.00 80.38 171 LEU A CA 1
ATOM 1389 C C . LEU A 1 171 ? -11.389 3.730 -10.848 1.00 80.38 171 LEU A C 1
ATOM 1391 O O . LEU A 1 171 ? -12.417 4.057 -11.438 1.00 80.38 171 LEU A O 1
ATOM 1395 N N . THR A 1 172 ? -10.563 2.796 -11.337 1.00 72.62 172 THR A N 1
ATOM 1396 C CA . THR A 1 172 ? -10.910 1.966 -12.510 1.00 72.62 172 THR A CA 1
ATOM 1397 C C . THR A 1 172 ? -11.873 0.823 -12.175 1.00 72.62 172 THR A C 1
ATOM 1399 O O . THR A 1 172 ? -12.396 0.173 -13.079 1.00 72.62 172 THR A O 1
ATOM 1402 N N . GLN A 1 173 ? -12.141 0.580 -10.890 1.00 74.19 173 GLN A N 1
ATOM 1403 C CA . GLN A 1 173 ? -13.041 -0.461 -10.403 1.00 74.19 173 GLN A CA 1
ATOM 1404 C C . GLN A 1 173 ? -14.378 0.133 -9.943 1.00 74.19 173 GLN A C 1
ATOM 1406 O O . GLN A 1 173 ? -14.492 1.300 -9.570 1.00 74.19 173 GLN A O 1
ATOM 1411 N N . SER A 1 174 ? -15.418 -0.701 -9.890 1.00 77.19 174 SER A N 1
ATOM 1412 C CA . SER A 1 174 ? -16.651 -0.333 -9.183 1.00 77.19 174 SER A CA 1
ATOM 1413 C C . SER A 1 174 ? -16.365 -0.127 -7.690 1.00 77.19 174 SER A C 1
ATOM 1415 O O . SER A 1 174 ? -15.580 -0.884 -7.120 1.00 77.19 174 SER A O 1
ATOM 1417 N N . SER A 1 175 ? -17.069 0.796 -7.031 1.00 74.50 175 SER A N 1
ATOM 1418 C CA . SER A 1 175 ? -16.894 1.123 -5.601 1.00 74.50 175 SER A CA 1
ATOM 1419 C C . SER A 1 175 ? -16.919 -0.077 -4.649 1.00 74.50 175 SER A C 1
ATOM 1421 O O . SER A 1 175 ? -16.228 -0.079 -3.634 1.00 74.50 175 SER A O 1
ATOM 1423 N N . ASN A 1 176 ? -17.665 -1.126 -4.997 1.00 77.38 176 ASN A N 1
ATOM 1424 C CA . ASN A 1 176 ? -17.754 -2.362 -4.215 1.00 77.38 176 ASN A CA 1
ATOM 1425 C C . ASN A 1 176 ? -16.485 -3.234 -4.282 1.00 77.38 176 ASN A C 1
ATOM 1427 O O . ASN A 1 176 ? -16.312 -4.127 -3.459 1.00 77.38 176 ASN A O 1
ATOM 1431 N N . ASN A 1 177 ? -15.602 -2.977 -5.248 1.00 81.00 177 ASN A N 1
ATOM 1432 C CA . ASN A 1 177 ? -14.408 -3.771 -5.537 1.00 81.00 177 ASN A CA 1
ATOM 1433 C C . ASN A 1 177 ? -13.107 -3.048 -5.169 1.00 81.00 177 ASN A C 1
ATOM 1435 O O . ASN A 1 177 ? -12.030 -3.502 -5.559 1.00 81.00 177 ASN A O 1
ATOM 1439 N N . PHE A 1 178 ? -13.183 -1.943 -4.421 1.00 87.19 178 PHE A N 1
ATOM 1440 C CA . PHE A 1 178 ? -11.990 -1.237 -3.968 1.00 87.19 178 PHE A CA 1
ATOM 1441 C C . PHE A 1 178 ? -11.115 -2.144 -3.097 1.00 87.19 178 PHE A C 1
ATOM 1443 O O . PHE A 1 178 ? -11.584 -2.819 -2.175 1.00 87.19 178 PHE A O 1
ATOM 1450 N N . ARG A 1 179 ? -9.815 -2.154 -3.393 1.00 86.25 179 ARG A N 1
ATOM 1451 C CA . ARG A 1 179 ? -8.807 -2.933 -2.676 1.00 86.25 179 ARG A CA 1
ATOM 1452 C C . ARG A 1 179 ? -7.718 -2.006 -2.179 1.00 86.25 179 ARG A C 1
ATOM 1454 O O . ARG A 1 179 ? -7.239 -1.137 -2.896 1.00 86.25 179 ARG A O 1
ATOM 1461 N N . TYR A 1 180 ? -7.285 -2.239 -0.950 1.00 89.12 180 TYR A N 1
ATOM 1462 C CA . TYR A 1 180 ? -6.297 -1.400 -0.283 1.00 89.12 180 TYR A CA 1
ATOM 1463 C C . TYR A 1 180 ? -5.103 -2.241 0.140 1.00 89.12 180 TYR A C 1
ATOM 1465 O O . TYR A 1 180 ? -5.263 -3.342 0.676 1.00 89.12 180 TYR A O 1
ATOM 1473 N N . THR A 1 181 ? -3.903 -1.711 -0.079 1.00 88.00 181 THR A N 1
ATOM 1474 C CA . THR A 1 181 ? -2.666 -2.329 0.410 1.00 88.00 181 THR A CA 1
ATOM 1475 C C . THR A 1 181 ? -2.561 -2.198 1.932 1.00 88.00 181 THR A C 1
ATOM 1477 O O . THR A 1 181 ? -3.167 -1.310 2.535 1.00 88.00 181 THR A O 1
ATOM 1480 N N . GLU A 1 182 ? -1.761 -3.050 2.577 1.00 87.88 182 GLU A N 1
ATOM 1481 C CA . GLU A 1 182 ? -1.571 -2.999 4.037 1.00 87.88 182 GLU A CA 1
ATOM 1482 C C . GLU A 1 182 ? -1.023 -1.654 4.528 1.00 87.88 182 GLU A C 1
ATOM 1484 O O . GLU A 1 182 ? -1.441 -1.154 5.570 1.00 87.88 182 GLU A O 1
ATOM 1489 N N . SER A 1 183 ? -0.138 -1.016 3.759 1.00 88.38 183 SER A N 1
ATOM 1490 C CA . SER A 1 183 ? 0.374 0.318 4.088 1.00 88.38 183 SER A CA 1
ATOM 1491 C C . SER A 1 183 ? -0.739 1.368 4.114 1.00 88.38 183 SER A C 1
ATOM 1493 O O . SER A 1 183 ? -0.768 2.204 5.014 1.00 88.38 183 SER A O 1
ATOM 1495 N N . ILE A 1 184 ? -1.680 1.301 3.167 1.00 91.38 184 ILE A N 1
ATOM 1496 C CA . ILE A 1 184 ? -2.817 2.229 3.088 1.00 91.38 184 ILE A CA 1
ATOM 1497 C C . ILE A 1 184 ? -3.821 1.950 4.203 1.00 91.38 184 ILE A C 1
ATOM 1499 O O . ILE A 1 184 ? -4.323 2.888 4.814 1.00 91.38 184 ILE A O 1
ATOM 1503 N N . LYS A 1 185 ? -4.064 0.677 4.538 1.00 91.50 185 LYS A N 1
ATOM 1504 C CA . LYS A 1 185 ? -4.902 0.305 5.689 1.00 91.50 185 LYS A CA 1
ATOM 1505 C C . LYS A 1 185 ? -4.335 0.854 6.999 1.00 91.50 185 LYS A C 1
ATOM 1507 O O . LYS A 1 185 ? -5.069 1.474 7.762 1.00 91.50 185 LYS A O 1
ATOM 1512 N N . LYS A 1 186 ? -3.029 0.693 7.239 1.00 89.56 186 LYS A N 1
ATOM 1513 C CA . LYS A 1 186 ? -2.353 1.253 8.425 1.00 89.56 186 LYS A CA 1
ATOM 1514 C C . LYS A 1 186 ? -2.420 2.776 8.450 1.00 89.56 186 LYS A C 1
ATOM 1516 O O . LYS A 1 186 ? -2.737 3.351 9.484 1.00 89.56 186 LYS A O 1
ATOM 1521 N N . PHE A 1 187 ? -2.172 3.420 7.311 1.00 92.25 187 PHE A N 1
ATOM 1522 C CA . PHE A 1 187 ? -2.319 4.867 7.184 1.00 92.25 187 PHE A CA 1
ATOM 1523 C C . PHE A 1 187 ? -3.748 5.328 7.494 1.00 92.25 187 PHE A C 1
ATOM 1525 O O . PHE A 1 187 ? -3.923 6.276 8.250 1.00 92.25 187 PHE A O 1
ATOM 1532 N N . ALA A 1 188 ? -4.763 4.632 6.976 1.00 93.25 188 ALA A N 1
ATOM 1533 C CA . ALA A 1 188 ? -6.166 4.930 7.238 1.00 93.25 188 ALA A CA 1
ATOM 1534 C C . ALA A 1 188 ? -6.511 4.815 8.733 1.00 93.25 188 ALA A C 1
ATOM 1536 O O . ALA A 1 188 ? -7.190 5.691 9.266 1.00 93.25 188 ALA A O 1
ATOM 1537 N N . ILE A 1 189 ? -5.999 3.788 9.420 1.00 91.50 189 ILE A N 1
ATOM 1538 C CA . ILE A 1 189 ? -6.145 3.639 10.876 1.00 91.50 189 ILE A CA 1
ATOM 1539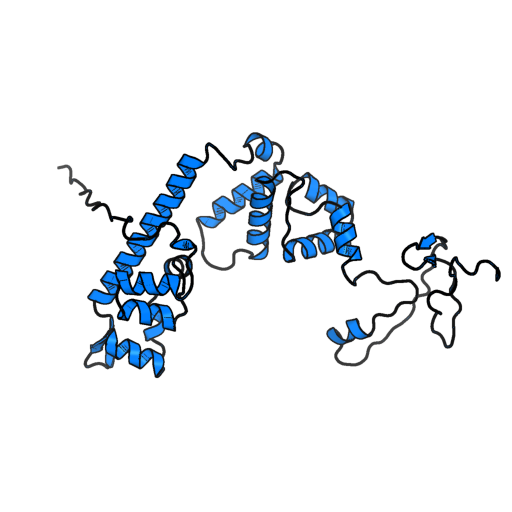 C C . ILE A 1 189 ? -5.500 4.825 11.603 1.00 91.50 189 ILE A C 1
ATOM 1541 O O . ILE A 1 189 ? -6.160 5.470 12.414 1.00 91.50 189 ILE A O 1
ATOM 1545 N N . CYS A 1 190 ? -4.251 5.171 11.276 1.00 91.19 190 CYS A N 1
ATOM 1546 C CA . CYS A 1 190 ? -3.571 6.319 11.880 1.00 91.19 190 CYS A CA 1
ATOM 1547 C C . CYS A 1 190 ? -4.327 7.631 11.634 1.00 91.19 190 CYS A C 1
ATOM 1549 O O . CYS A 1 190 ? -4.529 8.407 12.563 1.00 91.19 190 CYS A O 1
ATOM 1551 N N . LEU A 1 191 ? -4.777 7.873 10.401 1.00 93.62 191 LEU A N 1
ATOM 1552 C CA . LEU A 1 191 ? -5.533 9.071 10.045 1.00 93.62 191 LEU A CA 1
ATOM 1553 C C . LEU A 1 191 ? -6.827 9.178 10.858 1.00 93.62 191 LEU A C 1
ATOM 1555 O O . LEU A 1 191 ? -7.167 10.263 11.318 1.00 93.62 191 LEU A O 1
ATOM 1559 N N . TYR A 1 192 ? -7.528 8.063 11.063 1.00 94.06 192 TYR A N 1
ATOM 1560 C CA . TYR A 1 192 ? -8.742 8.037 11.872 1.00 94.06 192 TYR A CA 1
ATOM 1561 C C . TYR A 1 192 ? -8.466 8.271 13.360 1.00 94.06 192 TYR A C 1
ATOM 1563 O O . TYR A 1 192 ? -9.176 9.051 13.988 1.00 94.06 192 TYR A O 1
ATOM 1571 N N . ILE A 1 193 ? -7.432 7.634 13.917 1.00 89.25 193 ILE A N 1
ATOM 1572 C CA . ILE A 1 193 ? -7.072 7.768 15.336 1.00 89.25 193 ILE A CA 1
ATOM 1573 C C . ILE A 1 193 ? -6.600 9.193 15.645 1.00 89.25 193 ILE A C 1
ATOM 1575 O O . ILE A 1 193 ? -7.074 9.800 16.601 1.00 89.25 193 ILE A O 1
ATOM 1579 N N . PHE A 1 194 ? -5.694 9.744 14.834 1.00 91.44 194 PHE A N 1
ATOM 1580 C CA . PHE A 1 194 ? -5.103 11.060 15.094 1.00 91.44 194 PHE A CA 1
ATOM 1581 C C . PHE A 1 194 ? -5.961 12.221 14.583 1.00 91.44 194 PHE A C 1
ATOM 1583 O O . PHE A 1 194 ? -6.021 13.267 15.221 1.00 91.44 194 PHE A O 1
ATOM 1590 N N . GLY A 1 195 ? -6.610 12.063 13.427 1.00 91.44 195 GLY A N 1
ATOM 1591 C CA . GLY A 1 195 ? -7.437 13.105 12.812 1.00 91.44 195 GLY A CA 1
ATOM 1592 C C . GLY A 1 195 ? -8.908 13.063 13.232 1.00 91.44 195 GLY A C 1
ATOM 1593 O O . GLY A 1 195 ? -9.641 14.029 13.018 1.00 91.44 195 GLY A O 1
ATOM 1594 N N . GLY A 1 196 ? -9.361 11.955 13.815 1.00 92.12 196 GLY A N 1
ATOM 1595 C CA . GLY A 1 196 ? -10.758 11.728 14.155 1.00 92.12 196 GLY A CA 1
ATOM 1596 C C . GLY A 1 196 ? -11.649 11.443 12.940 1.00 92.12 196 GLY A C 1
ATOM 1597 O O . GLY A 1 196 ? -11.270 11.591 11.773 1.00 92.12 196 GLY A O 1
ATOM 1598 N N . LYS A 1 197 ? -12.900 11.066 13.230 1.00 93.94 197 LYS A N 1
ATOM 1599 C CA . LYS A 1 197 ? -13.897 10.668 12.222 1.00 93.94 197 LYS A CA 1
ATOM 1600 C C . LYS A 1 197 ? -14.151 11.739 11.156 1.00 93.94 197 LYS A C 1
ATOM 1602 O O . LYS A 1 197 ? -14.310 11.399 9.990 1.00 93.94 197 LYS A O 1
ATOM 1607 N N . GLN A 1 198 ? -14.189 13.015 11.542 1.00 93.62 198 GLN A N 1
ATOM 1608 C CA . GLN A 1 198 ? -14.510 14.106 10.614 1.00 93.62 198 GLN A CA 1
ATOM 1609 C C . GLN A 1 198 ? -13.387 14.354 9.604 1.00 93.62 198 GLN A C 1
ATOM 1611 O O . GLN A 1 198 ? -13.655 14.478 8.413 1.00 93.62 198 GLN A O 1
ATOM 1616 N N . CYS A 1 199 ? -12.129 14.365 10.059 1.00 93.19 199 CYS A N 1
ATOM 1617 C CA . CYS A 1 199 ? -10.973 14.475 9.168 1.00 93.19 199 CYS A CA 1
ATOM 1618 C C . CYS A 1 199 ? -10.915 13.283 8.206 1.00 93.19 199 CYS A C 1
ATOM 1620 O O . CYS A 1 199 ? -10.742 13.454 7.000 1.00 93.19 199 CYS A O 1
ATOM 1622 N N . TYR A 1 200 ? -11.145 12.079 8.733 1.00 95.19 200 TYR A N 1
ATOM 1623 C CA . TYR A 1 200 ? -11.175 10.863 7.932 1.00 95.19 200 TYR A CA 1
ATOM 1624 C C . TYR A 1 200 ? -12.235 10.916 6.821 1.00 95.19 200 TYR A C 1
ATOM 1626 O O . TYR A 1 200 ? -11.921 10.701 5.651 1.00 95.19 200 TYR A O 1
ATOM 1634 N N . GLU A 1 201 ? -13.482 11.251 7.165 1.00 94.44 201 GLU A N 1
ATOM 1635 C CA . GLU A 1 201 ? -14.573 11.359 6.190 1.00 94.44 201 GLU A CA 1
ATOM 1636 C C . GLU A 1 201 ? -14.336 12.481 5.177 1.00 94.44 201 GLU A C 1
ATOM 1638 O O . GLU A 1 201 ? -14.596 12.293 3.989 1.00 94.44 201 GLU A O 1
ATOM 1643 N N . PHE A 1 202 ? -13.780 13.615 5.613 1.00 92.50 202 PHE A N 1
ATOM 1644 C CA . PHE A 1 202 ? -13.403 14.699 4.709 1.00 92.50 202 PHE A CA 1
ATOM 1645 C C . PHE A 1 202 ? -12.429 14.208 3.632 1.00 92.50 202 PHE A C 1
ATOM 1647 O O . PHE A 1 202 ? -12.660 14.432 2.442 1.00 92.50 202 PHE A O 1
ATOM 1654 N N . VAL A 1 203 ? -11.374 13.493 4.029 1.00 90.69 203 VAL A N 1
ATOM 1655 C CA . VAL A 1 203 ? -10.398 12.917 3.094 1.00 90.69 203 VAL A CA 1
ATOM 1656 C C . VAL A 1 203 ? -11.067 11.895 2.170 1.00 90.69 203 VAL A C 1
ATOM 1658 O O . VAL A 1 203 ? -10.886 11.964 0.954 1.00 90.69 203 VAL A O 1
ATOM 1661 N N . ARG A 1 204 ? -11.893 10.994 2.716 1.00 91.56 204 ARG A N 1
ATOM 1662 C CA . ARG A 1 204 ? -12.569 9.930 1.954 1.00 91.56 204 ARG A CA 1
ATOM 1663 C C . ARG A 1 204 ? -13.501 10.478 0.873 1.00 91.56 204 ARG A C 1
ATOM 1665 O O . ARG A 1 204 ? -13.532 9.947 -0.235 1.00 91.56 204 ARG A O 1
ATOM 1672 N N . LEU A 1 205 ? -14.261 11.523 1.195 1.00 88.88 205 LEU A N 1
ATOM 1673 C CA . LEU A 1 205 ? -15.225 12.137 0.280 1.00 88.88 205 LEU A CA 1
ATOM 1674 C C . LEU A 1 205 ? -14.546 12.982 -0.803 1.00 88.88 205 LEU A C 1
ATOM 1676 O O . LEU A 1 205 ? -15.022 13.029 -1.936 1.00 88.88 205 LEU A O 1
ATOM 1680 N N . ASN A 1 206 ? -13.426 13.631 -0.474 1.00 85.81 206 ASN A N 1
ATOM 1681 C CA . ASN A 1 206 ? -12.688 14.462 -1.427 1.00 85.81 206 ASN A CA 1
ATOM 1682 C C . ASN A 1 206 ? -11.701 13.671 -2.297 1.00 85.81 206 ASN A C 1
ATOM 1684 O O . ASN A 1 206 ? -11.311 14.152 -3.361 1.00 85.81 206 ASN A O 1
ATOM 1688 N N . MET A 1 207 ? -11.314 12.468 -1.867 1.00 86.31 207 MET A N 1
ATOM 1689 C CA . MET A 1 207 ? -10.462 11.550 -2.622 1.00 86.31 207 MET A CA 1
ATOM 1690 C C . MET A 1 207 ? -11.096 10.150 -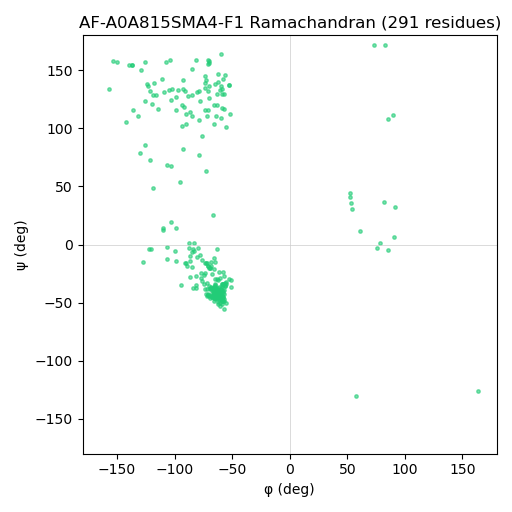2.663 1.00 86.31 207 MET A C 1
ATOM 1692 O O . MET A 1 207 ? -10.683 9.257 -1.912 1.00 86.31 207 MET A O 1
ATOM 1696 N N . PRO A 1 208 ? -12.102 9.925 -3.526 1.00 85.06 208 PRO A N 1
ATOM 1697 C CA . PRO A 1 208 ? -12.741 8.620 -3.651 1.00 85.06 208 PRO A CA 1
ATOM 1698 C C . PRO A 1 208 ? -11.732 7.528 -4.027 1.00 85.06 208 PRO A C 1
ATOM 1700 O O . PRO A 1 208 ? -10.800 7.766 -4.790 1.00 85.06 208 PRO A O 1
ATOM 1703 N N . GLY A 1 209 ? -11.896 6.328 -3.466 1.00 84.94 209 GLY A N 1
ATOM 1704 C CA . GLY A 1 209 ? -10.991 5.199 -3.718 1.00 84.94 209 GLY A CA 1
ATOM 1705 C C . GLY A 1 209 ? -9.638 5.274 -2.999 1.00 84.94 209 GLY A C 1
ATOM 1706 O O . GLY A 1 209 ? -8.874 4.317 -3.075 1.00 84.94 209 GLY A O 1
ATOM 1707 N N . SER A 1 210 ? -9.349 6.353 -2.260 1.00 89.38 210 SER A N 1
ATOM 1708 C CA . SER A 1 210 ? -8.058 6.538 -1.575 1.00 89.38 210 SER A CA 1
ATOM 1709 C C . SER A 1 210 ? -7.930 5.810 -0.241 1.00 89.38 210 SER A C 1
ATOM 1711 O O . SER A 1 210 ? -6.871 5.277 0.084 1.00 89.38 210 SER A O 1
ATOM 1713 N N . ILE A 1 211 ? -9.012 5.765 0.534 1.00 93.12 211 ILE A N 1
ATOM 1714 C CA . ILE A 1 211 ? -9.061 5.129 1.849 1.00 93.12 211 ILE A CA 1
ATOM 1715 C C . ILE A 1 211 ? -10.356 4.318 2.013 1.00 93.12 211 ILE A C 1
ATOM 1717 O O . ILE A 1 211 ? -11.343 4.616 1.329 1.00 93.12 211 ILE A O 1
ATOM 1721 N N . PRO A 1 212 ? -10.358 3.282 2.877 1.00 92.75 212 PRO A N 1
ATOM 1722 C CA . PRO A 1 212 ? -11.517 2.416 3.091 1.00 92.75 212 PRO A CA 1
ATOM 1723 C C . PRO A 1 212 ? -12.773 3.141 3.591 1.00 92.75 212 PRO A C 1
ATOM 1725 O O . PRO A 1 212 ? -12.731 4.253 4.112 1.00 92.75 212 PRO A O 1
ATOM 1728 N N . HIS A 1 213 ? -13.919 2.472 3.475 1.00 92.00 213 HIS A N 1
ATOM 1729 C CA . HIS A 1 213 ? -15.146 2.911 4.139 1.00 92.00 213 HIS A CA 1
ATOM 1730 C C . HIS A 1 213 ? -15.055 2.707 5.663 1.00 92.00 213 HIS A C 1
ATOM 1732 O O . HIS A 1 213 ? -14.348 1.811 6.123 1.00 92.00 213 HIS A O 1
ATOM 1738 N N . LEU A 1 214 ? -15.819 3.476 6.450 1.00 91.88 214 LEU A N 1
ATOM 1739 C CA . LEU A 1 214 ? -15.830 3.381 7.920 1.00 91.88 214 LEU A CA 1
ATOM 1740 C C . LEU A 1 214 ? -16.164 1.982 8.448 1.00 91.88 214 LEU A C 1
ATOM 1742 O O . LEU A 1 214 ? -15.606 1.569 9.455 1.00 91.88 214 LEU A O 1
ATOM 1746 N N . SER A 1 215 ? -17.046 1.245 7.772 1.00 89.44 215 SER A N 1
ATOM 1747 C CA . SER A 1 215 ? -17.361 -0.145 8.130 1.00 89.44 215 SER A CA 1
ATOM 1748 C C . SER A 1 215 ? -16.130 -1.043 8.001 1.00 89.44 215 SER A C 1
ATOM 1750 O O . SER A 1 215 ? -15.751 -1.718 8.950 1.00 89.44 215 SER A O 1
ATOM 1752 N N . THR A 1 216 ? -15.442 -0.969 6.860 1.00 89.62 216 THR A N 1
ATOM 1753 C CA . THR A 1 216 ? -14.186 -1.689 6.626 1.00 89.62 216 THR A CA 1
ATOM 1754 C C . THR A 1 216 ? -13.096 -1.247 7.595 1.00 89.62 216 THR A C 1
ATOM 1756 O O . THR A 1 216 ? -12.309 -2.069 8.048 1.00 89.62 216 THR A O 1
ATOM 1759 N N . LEU A 1 217 ? -13.037 0.042 7.930 1.00 90.69 217 LEU A N 1
ATOM 1760 C CA . LEU A 1 217 ? -12.105 0.557 8.924 1.00 90.69 217 LEU A CA 1
ATOM 1761 C C . LEU A 1 217 ? -12.398 -0.010 10.318 1.00 90.69 217 LEU A C 1
ATOM 1763 O O . LEU A 1 217 ? -11.464 -0.415 11.001 1.00 90.69 217 LEU A O 1
ATOM 1767 N N . GLY A 1 218 ? -13.670 -0.083 10.713 1.00 87.31 218 GLY A N 1
ATOM 1768 C CA . GLY A 1 218 ? -14.099 -0.725 11.955 1.00 87.31 218 GLY A CA 1
ATOM 1769 C C . GLY A 1 218 ? -13.653 -2.183 12.009 1.00 87.31 218 GLY A C 1
ATOM 1770 O O . GLY A 1 218 ? -13.016 -2.587 12.975 1.00 87.31 218 GLY A O 1
ATOM 1771 N N . ASP A 1 219 ? -13.860 -2.939 10.928 1.00 86.69 219 ASP A N 1
ATOM 1772 C CA . ASP A 1 219 ? -13.369 -4.318 10.828 1.00 86.69 219 ASP A CA 1
ATOM 1773 C C . ASP A 1 219 ? -11.842 -4.402 10.918 1.00 86.69 219 ASP A C 1
ATOM 1775 O O . ASP A 1 219 ? -11.312 -5.328 11.525 1.00 86.69 219 ASP A O 1
ATOM 1779 N N . LEU A 1 220 ? -11.117 -3.458 10.309 1.00 87.88 220 LEU A N 1
ATOM 1780 C CA . LEU A 1 220 ? -9.655 -3.403 10.382 1.00 87.88 220 LEU A CA 1
ATOM 1781 C C . LEU A 1 220 ? -9.170 -3.104 11.800 1.00 87.88 220 LEU A C 1
ATOM 1783 O O . LEU A 1 220 ? -8.204 -3.722 12.236 1.00 87.88 220 LEU A O 1
ATOM 1787 N N . ILE A 1 221 ? -9.839 -2.198 12.513 1.00 85.94 221 ILE A N 1
ATOM 1788 C CA . ILE A 1 221 ? -9.530 -1.872 13.907 1.00 85.94 221 ILE A CA 1
ATOM 1789 C C . ILE A 1 221 ? -9.847 -3.071 14.802 1.00 85.94 221 ILE A C 1
ATOM 1791 O O . ILE A 1 221 ? -8.992 -3.465 15.584 1.00 85.94 221 ILE A O 1
ATOM 1795 N N . ASN A 1 222 ? -10.999 -3.713 14.624 1.00 81.75 222 ASN A N 1
ATOM 1796 C CA . ASN A 1 222 ? -11.390 -4.889 15.406 1.00 81.75 222 ASN A CA 1
ATOM 1797 C C . ASN A 1 222 ? -10.485 -6.102 15.136 1.00 81.75 222 ASN A C 1
ATOM 1799 O O . ASN A 1 222 ? -10.188 -6.874 16.040 1.00 81.75 222 ASN A O 1
ATOM 1803 N N . LYS A 1 223 ? -10.031 -6.282 13.887 1.00 80.25 223 LYS A N 1
ATOM 1804 C CA . LYS A 1 223 ? -9.051 -7.322 13.521 1.00 80.25 223 LYS A CA 1
ATOM 1805 C C . LYS A 1 223 ? -7.642 -6.980 13.976 1.00 80.25 223 LYS A C 1
ATOM 1807 O O . LYS A 1 223 ? -6.813 -7.874 14.134 1.00 80.25 223 LYS A O 1
ATOM 1812 N N . SER A 1 224 ? -7.333 -5.696 14.121 1.00 70.88 224 SER A N 1
ATOM 1813 C CA . SER A 1 224 ? -6.078 -5.288 14.719 1.00 70.88 224 SER A CA 1
ATOM 1814 C C . SER A 1 224 ? -6.153 -5.605 16.209 1.00 70.88 224 SER A C 1
ATOM 1816 O O . SER A 1 224 ? -7.116 -5.253 16.876 1.00 70.88 224 SER A O 1
ATOM 1818 N N . ASN A 1 225 ? -5.124 -6.238 16.768 1.00 67.75 225 ASN A N 1
ATOM 1819 C CA . ASN A 1 225 ? -5.017 -6.491 18.213 1.00 67.75 225 ASN A CA 1
ATOM 1820 C C . ASN A 1 225 ? -4.859 -5.188 19.046 1.00 67.75 225 ASN A C 1
ATOM 1822 O O . ASN A 1 225 ? -4.263 -5.207 20.123 1.00 67.75 225 ASN A O 1
ATOM 1826 N N . MET A 1 226 ? -5.338 -4.050 18.533 1.00 67.44 226 MET A N 1
ATOM 1827 C CA . MET A 1 226 ? -5.203 -2.706 19.090 1.00 67.44 226 MET A CA 1
ATOM 1828 C C . MET A 1 226 ? -6.355 -2.322 20.019 1.00 67.44 226 MET A C 1
ATOM 1830 O O . MET A 1 226 ? -6.204 -1.370 20.777 1.00 67.44 226 MET A O 1
ATOM 1834 N N . THR A 1 227 ? -7.478 -3.042 20.002 1.00 71.88 227 THR A N 1
ATOM 1835 C CA . THR A 1 227 ? -8.514 -2.880 21.026 1.00 71.88 227 THR A CA 1
ATOM 1836 C C . THR A 1 227 ? -8.042 -3.509 22.334 1.00 71.88 227 THR A C 1
ATOM 1838 O O . THR A 1 227 ? -7.468 -4.602 22.339 1.00 71.88 227 THR A O 1
ATOM 1841 N N . LEU A 1 228 ? -8.236 -2.792 23.436 1.00 77.25 228 LEU A N 1
ATOM 1842 C CA . LEU A 1 228 ? -8.026 -3.288 24.792 1.00 77.25 228 LEU A CA 1
ATOM 1843 C C . LEU A 1 228 ? -9.396 -3.552 25.400 1.00 77.25 228 LEU A C 1
ATOM 1845 O O . LEU A 1 228 ? -10.285 -2.707 25.275 1.00 77.25 228 LEU A O 1
ATOM 1849 N N . THR A 1 229 ? -9.571 -4.708 26.028 1.00 77.06 229 THR A N 1
ATOM 1850 C CA . THR A 1 229 ? -10.764 -4.948 26.844 1.00 77.06 229 THR A CA 1
ATOM 1851 C C . THR A 1 229 ? -10.593 -4.319 28.225 1.00 77.06 229 THR A C 1
ATOM 1853 O O . THR A 1 229 ? -9.471 -4.066 28.669 1.00 77.06 229 THR A O 1
ATOM 1856 N N . GLU A 1 230 ? -11.703 -4.059 28.917 1.00 76.25 230 GLU A N 1
ATOM 1857 C CA . GLU A 1 230 ? -11.658 -3.570 30.297 1.00 76.25 230 GLU A CA 1
ATOM 1858 C C . GLU A 1 230 ? -10.791 -4.504 31.157 1.00 76.25 230 GLU A C 1
ATOM 1860 O O . GLU A 1 230 ? -10.841 -5.725 30.997 1.00 76.25 230 GLU A O 1
ATOM 1865 N N . THR A 1 231 ? -9.953 -3.907 32.010 1.00 77.88 231 THR A N 1
ATOM 1866 C CA . THR A 1 231 ? -8.981 -4.587 32.887 1.00 77.88 231 THR A CA 1
ATOM 1867 C C . THR A 1 231 ? -7.891 -5.418 32.179 1.00 77.88 231 THR A C 1
ATOM 1869 O O . THR A 1 231 ? -7.132 -6.136 32.832 1.00 77.88 231 THR A O 1
ATOM 1872 N N . GLU A 1 232 ? -7.743 -5.289 30.853 1.00 81.12 232 GLU A N 1
ATOM 1873 C CA . GLU A 1 232 ? -6.682 -5.944 30.080 1.00 81.12 232 GLU A CA 1
ATOM 1874 C C . GLU A 1 232 ? -5.375 -5.158 30.058 1.00 81.12 232 GLU A C 1
ATOM 1876 O O . GLU A 1 232 ? -5.313 -3.999 29.650 1.00 81.12 232 GLU A O 1
ATOM 1881 N N . PHE A 1 233 ? -4.290 -5.852 30.406 1.00 81.50 233 PHE A N 1
ATOM 1882 C CA . PHE A 1 233 ? -2.938 -5.323 30.333 1.00 81.50 233 PHE A CA 1
ATOM 1883 C C . PHE A 1 233 ? -2.117 -6.078 29.283 1.00 81.50 233 PHE A C 1
ATOM 1885 O O . PHE A 1 233 ? -1.822 -7.261 29.436 1.00 81.50 233 PHE A O 1
ATOM 1892 N N . LYS A 1 234 ? -1.677 -5.383 28.228 1.00 79.31 234 LYS A N 1
ATOM 1893 C CA . LYS A 1 234 ? -0.817 -5.953 27.170 1.00 79.31 234 LYS A CA 1
ATOM 1894 C C . LYS A 1 234 ? 0.672 -5.678 27.419 1.00 79.31 234 LYS A C 1
ATOM 1896 O O . LYS A 1 234 ? 1.366 -5.158 26.543 1.00 79.31 234 LYS A O 1
ATOM 1901 N N . PHE A 1 235 ? 1.178 -6.036 28.601 1.00 79.25 235 PHE A N 1
ATOM 1902 C CA . PHE A 1 235 ? 2.581 -5.796 28.983 1.00 79.25 235 PHE A CA 1
ATOM 1903 C C . PHE A 1 235 ? 3.594 -6.459 28.037 1.00 79.25 235 PHE A C 1
ATOM 1905 O O . PHE A 1 235 ? 4.620 -5.861 27.716 1.00 79.25 235 PHE A O 1
ATOM 1912 N N . ASP A 1 236 ? 3.275 -7.627 27.480 1.00 80.50 236 ASP A N 1
ATOM 1913 C CA . ASP A 1 236 ? 4.145 -8.302 26.505 1.00 80.50 236 ASP A CA 1
ATOM 1914 C C . ASP A 1 236 ? 4.337 -7.487 25.218 1.00 80.50 236 ASP A C 1
ATOM 1916 O O . ASP A 1 236 ? 5.387 -7.539 24.575 1.00 80.50 236 ASP A O 1
ATOM 1920 N N . SER A 1 237 ? 3.343 -6.673 24.843 1.00 75.25 237 SER A N 1
ATOM 1921 C CA . SER A 1 237 ? 3.460 -5.779 23.684 1.00 75.25 237 SER A CA 1
ATOM 1922 C C . SER A 1 237 ? 4.381 -4.587 23.961 1.00 75.25 237 SER A C 1
ATOM 1924 O O . SER A 1 237 ? 4.973 -4.050 23.023 1.00 75.25 237 SER A O 1
ATOM 1926 N N . LEU A 1 238 ? 4.547 -4.204 25.233 1.00 73.69 238 LEU A N 1
ATOM 1927 C CA . LEU A 1 238 ? 5.436 -3.125 25.675 1.00 73.69 238 LEU A CA 1
ATOM 1928 C C . LEU A 1 238 ? 6.913 -3.544 25.701 1.00 73.69 238 LEU A C 1
ATOM 1930 O O . LEU A 1 238 ? 7.774 -2.687 25.510 1.00 73.69 238 LEU A O 1
ATOM 1934 N N . GLN A 1 239 ? 7.226 -4.843 25.829 1.00 71.88 239 GLN A N 1
ATOM 1935 C CA . GLN A 1 239 ? 8.614 -5.343 25.795 1.00 71.88 239 GLN A CA 1
ATOM 1936 C C . GLN A 1 239 ? 9.356 -4.966 24.504 1.00 71.88 239 GLN A C 1
ATOM 1938 O O . GLN A 1 239 ? 10.572 -4.802 24.509 1.00 71.88 239 GLN A O 1
ATOM 1943 N N . LYS A 1 240 ? 8.633 -4.768 23.393 1.00 68.38 240 LYS A N 1
ATOM 1944 C CA . LYS A 1 240 ? 9.216 -4.324 22.114 1.00 68.38 240 LYS A CA 1
ATOM 1945 C C . LYS A 1 240 ? 9.730 -2.881 22.139 1.00 68.38 240 LYS A C 1
ATOM 1947 O O . LYS A 1 240 ? 10.458 -2.492 21.230 1.00 68.38 240 LYS A O 1
ATOM 1952 N N . PHE A 1 241 ? 9.338 -2.096 23.141 1.00 68.38 241 PHE A N 1
ATOM 1953 C CA . PHE A 1 241 ? 9.596 -0.658 23.227 1.00 68.38 241 PHE A CA 1
ATOM 1954 C C . PHE A 1 241 ? 10.366 -0.247 24.490 1.00 68.38 241 PHE A C 1
ATOM 1956 O O . PHE A 1 241 ? 10.720 0.923 24.617 1.00 68.38 241 PHE A O 1
ATOM 1963 N N . GLN A 1 242 ? 10.652 -1.175 25.411 1.00 61.88 242 GLN A N 1
ATOM 1964 C CA . GLN A 1 242 ? 11.381 -0.892 26.650 1.00 61.88 242 GLN A CA 1
ATOM 1965 C C . GLN A 1 242 ? 12.658 -1.727 26.773 1.00 61.88 242 GLN A C 1
ATOM 1967 O O . GLN A 1 242 ? 12.646 -2.943 26.624 1.00 61.88 242 GLN A O 1
ATOM 1972 N N . SER A 1 243 ? 13.759 -1.059 27.120 1.00 57.59 243 SER A N 1
ATOM 1973 C CA . SER A 1 243 ? 15.065 -1.664 27.402 1.00 57.59 243 SER A CA 1
ATOM 1974 C C . SER A 1 243 ? 15.520 -1.377 28.844 1.00 57.59 243 SER A C 1
ATOM 1976 O O . SER A 1 243 ? 16.634 -0.895 29.052 1.00 57.59 243 SER A O 1
ATOM 1978 N N . GLY A 1 244 ? 14.655 -1.586 29.847 1.00 71.56 244 GLY A N 1
ATOM 1979 C CA . GLY A 1 244 ? 15.000 -1.305 31.248 1.00 71.56 244 GLY A CA 1
ATOM 1980 C C . GLY A 1 244 ? 13.804 -1.223 32.202 1.00 71.56 244 GLY A C 1
ATOM 1981 O O . GLY A 1 244 ? 13.010 -2.153 32.274 1.00 71.56 244 GLY A O 1
ATOM 1982 N N . PHE A 1 245 ? 13.698 -0.110 32.939 1.00 69.88 245 PHE A N 1
ATOM 1983 C CA . PHE A 1 245 ? 12.685 0.149 33.971 1.00 69.88 245 PHE A CA 1
ATOM 1984 C C . PHE A 1 245 ? 11.692 1.235 33.531 1.00 69.88 245 PHE A C 1
ATOM 1986 O O . PHE A 1 245 ? 12.092 2.223 32.913 1.00 69.88 245 PHE A O 1
ATOM 1993 N N . GLY A 1 246 ? 10.414 1.071 33.882 1.00 70.62 246 GLY A N 1
ATOM 1994 C CA . GLY A 1 246 ? 9.356 2.060 33.665 1.00 70.62 246 GLY A CA 1
ATOM 1995 C C . GLY A 1 246 ? 8.759 2.533 34.988 1.00 70.62 246 GLY A C 1
ATOM 1996 O O . GLY A 1 246 ? 8.540 1.729 35.891 1.00 70.62 246 GLY A O 1
ATOM 1997 N N . PHE A 1 247 ? 8.495 3.834 35.097 1.00 76.75 247 PHE A N 1
ATOM 1998 C CA . PHE A 1 247 ? 7.725 4.406 36.199 1.00 76.75 247 PHE A CA 1
ATOM 1999 C C . PHE A 1 247 ? 6.288 4.611 35.726 1.00 76.75 247 PHE A C 1
ATOM 2001 O O . PHE A 1 247 ? 6.068 5.248 34.696 1.00 76.75 247 PHE A O 1
ATOM 2008 N N . CYS A 1 248 ? 5.327 4.079 36.476 1.00 71.25 248 CYS A N 1
ATOM 2009 C CA . CYS A 1 248 ? 3.904 4.265 36.224 1.00 71.25 248 CYS A CA 1
ATOM 2010 C C . CYS A 1 248 ? 3.304 5.024 37.406 1.00 71.25 248 CYS A C 1
ATOM 2012 O O . CYS A 1 248 ? 3.494 4.625 38.554 1.00 71.25 248 CYS A O 1
ATOM 2014 N N . SER A 1 249 ? 2.579 6.099 37.126 1.00 79.50 249 SER A N 1
ATOM 2015 C CA . SER A 1 249 ? 1.721 6.774 38.096 1.00 79.50 249 SER A CA 1
ATOM 2016 C C . SER A 1 249 ? 0.297 6.705 37.579 1.00 79.50 249 SER A C 1
ATOM 2018 O O . SER A 1 249 ? 0.059 7.050 36.423 1.00 79.50 249 SER A O 1
ATOM 2020 N N . GLU A 1 250 ? -0.626 6.253 38.417 1.00 81.50 250 GLU A N 1
ATOM 2021 C CA . GLU A 1 250 ? -2.050 6.373 38.131 1.00 81.50 250 GLU A CA 1
ATOM 2022 C C . GLU A 1 250 ? -2.482 7.807 38.440 1.00 81.50 250 GLU A C 1
ATOM 2024 O O . GLU A 1 250 ? -2.099 8.378 39.465 1.00 81.50 250 GLU A O 1
ATOM 2029 N N . ASP A 1 251 ? -3.201 8.415 37.505 1.00 76.88 251 ASP A N 1
ATOM 2030 C CA . ASP A 1 251 ? -3.979 9.608 37.766 1.00 76.88 251 ASP A CA 1
ATOM 2031 C C . ASP A 1 251 ? -5.444 9.188 37.867 1.00 76.88 251 ASP A C 1
ATOM 2033 O O . ASP A 1 251 ? -5.996 8.551 36.973 1.00 76.88 251 ASP A O 1
ATOM 2037 N N . THR A 1 252 ? -6.090 9.523 38.981 1.00 70.81 252 THR A N 1
ATOM 2038 C CA . THR A 1 252 ? -7.498 9.197 39.236 1.00 70.81 252 THR A CA 1
ATOM 2039 C C . THR A 1 252 ? -8.408 10.073 38.371 1.00 70.81 252 THR A C 1
ATOM 2041 O O . THR A 1 252 ? -9.143 10.934 38.872 1.00 70.81 252 THR A O 1
ATOM 2044 N N . THR A 1 253 ? -8.312 9.931 37.052 1.00 77.75 253 THR A N 1
ATOM 2045 C CA . THR A 1 253 ? -9.112 10.681 36.093 1.00 77.75 253 THR A CA 1
ATOM 2046 C C . THR A 1 253 ? -10.575 10.318 36.311 1.00 77.75 253 THR A C 1
ATOM 2048 O O . THR A 1 253 ? -10.964 9.156 36.219 1.00 77.75 253 THR A O 1
ATOM 2051 N N . GLY A 1 254 ? -11.403 11.315 36.627 1.00 74.19 254 GLY A N 1
ATOM 2052 C CA . GLY A 1 254 ? -12.832 11.109 36.834 1.00 74.19 254 GLY A CA 1
ATOM 2053 C C . GLY A 1 254 ? -13.503 10.633 35.546 1.00 74.19 254 GLY A C 1
ATOM 2054 O O . GLY A 1 254 ? -13.627 11.399 34.591 1.00 74.19 254 GLY A O 1
ATOM 2055 N N . VAL A 1 255 ? -13.949 9.378 35.522 1.00 73.06 255 VAL A N 1
ATOM 2056 C CA . VAL A 1 255 ? -14.719 8.800 34.414 1.00 73.06 255 VAL A CA 1
ATOM 2057 C C . VAL A 1 255 ? -16.207 8.967 34.711 1.00 73.06 255 VAL A C 1
ATOM 2059 O O . VAL A 1 255 ? -16.658 8.697 35.822 1.00 73.06 255 VAL A O 1
ATOM 2062 N N . ILE A 1 256 ? -16.988 9.412 33.724 1.00 78.31 256 ILE A N 1
ATOM 2063 C CA . ILE A 1 256 ? -18.451 9.418 33.836 1.00 78.31 256 ILE A CA 1
ATOM 2064 C C . ILE A 1 256 ? -18.919 7.963 33.703 1.00 78.31 256 ILE A C 1
ATOM 2066 O O . ILE A 1 256 ? -18.715 7.380 32.636 1.00 78.31 256 ILE A O 1
ATOM 2070 N N . PRO A 1 257 ? -19.532 7.366 34.742 1.00 70.56 257 PRO A N 1
ATOM 2071 C CA . PRO A 1 257 ? -19.943 5.973 34.692 1.00 70.56 257 PRO A CA 1
ATOM 2072 C C . PRO A 1 257 ? -21.037 5.813 33.640 1.00 70.56 257 PRO A C 1
ATOM 2074 O O . PRO A 1 257 ? -22.101 6.434 33.717 1.00 70.56 257 PRO A O 1
ATOM 2077 N N . LYS A 1 258 ? -20.761 4.980 32.642 1.00 82.12 258 LYS A N 1
ATOM 2078 C CA . LYS A 1 258 ? -21.721 4.605 31.613 1.00 82.12 258 LYS A CA 1
ATOM 2079 C C . LYS A 1 258 ? -21.683 3.096 31.475 1.00 82.12 258 LYS A C 1
ATOM 2081 O O . LYS A 1 258 ? -20.690 2.545 31.016 1.00 82.12 258 LYS A O 1
ATOM 2086 N N . VAL A 1 259 ? -22.768 2.457 31.897 1.00 85.12 259 VAL A N 1
ATOM 2087 C CA . VAL A 1 259 ? -22.914 1.010 31.784 1.00 85.12 259 VAL A CA 1
ATOM 2088 C C . VAL A 1 259 ? -23.282 0.677 30.346 1.00 85.12 259 VAL A C 1
ATOM 2090 O O . VAL A 1 259 ? -24.278 1.183 29.821 1.00 85.12 259 VAL A O 1
ATOM 2093 N N . GLU A 1 260 ? -22.480 -0.167 29.712 1.00 86.62 260 GLU A N 1
ATOM 2094 C CA . GLU A 1 260 ? -22.727 -0.670 28.364 1.00 86.62 260 GLU A CA 1
ATOM 2095 C C . GLU A 1 260 ? -22.608 -2.193 28.356 1.00 86.62 260 GLU A C 1
ATOM 2097 O O . GLU A 1 260 ? -21.882 -2.784 29.150 1.00 86.62 260 GLU A O 1
ATOM 2102 N N . TYR A 1 261 ? -23.356 -2.842 27.471 1.00 87.00 261 TYR A N 1
ATOM 2103 C CA . TYR A 1 261 ? -23.240 -4.278 27.262 1.00 87.00 261 TYR A CA 1
ATOM 2104 C C . TYR A 1 261 ? -22.259 -4.544 26.119 1.00 87.00 261 TYR A C 1
ATOM 2106 O O . TYR A 1 261 ? -22.489 -4.115 24.984 1.00 87.00 261 TYR A O 1
ATOM 2114 N N . ASP A 1 262 ? -21.185 -5.272 26.412 1.00 83.69 262 ASP A N 1
ATOM 2115 C CA . ASP A 1 262 ? -20.236 -5.748 25.418 1.00 83.69 262 ASP A CA 1
ATOM 2116 C C . ASP A 1 262 ? -20.608 -7.165 24.967 1.00 83.69 262 ASP A C 1
ATOM 2118 O O . ASP A 1 262 ? -20.317 -8.174 25.615 1.00 83.69 262 ASP A O 1
ATOM 2122 N N . SER A 1 263 ? -21.221 -7.233 23.786 1.00 82.94 263 SER A N 1
ATOM 2123 C CA 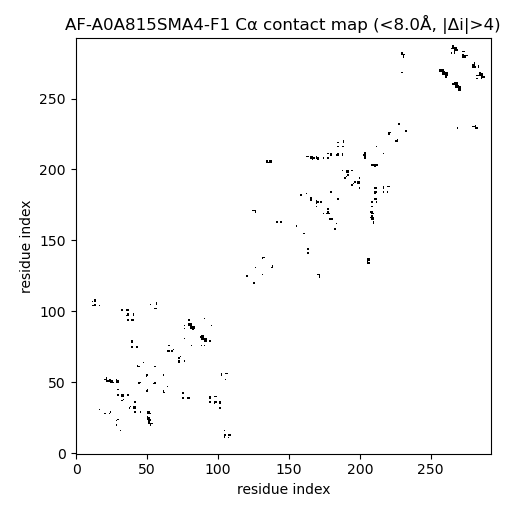. SER A 1 263 ? -21.601 -8.495 23.145 1.00 82.94 263 SER A CA 1
ATOM 2124 C C . SER A 1 263 ? -20.427 -9.427 22.829 1.00 82.94 263 SER A C 1
ATOM 2126 O O . SER A 1 263 ? -20.633 -10.632 22.711 1.00 82.94 263 SER A O 1
ATOM 2128 N N . SER A 1 264 ? -19.204 -8.904 22.684 1.00 79.62 264 SER A N 1
ATOM 2129 C CA . SER A 1 264 ? -18.041 -9.721 22.319 1.00 79.62 264 SER A CA 1
ATOM 2130 C C . SER A 1 264 ? -17.522 -10.553 23.492 1.00 79.62 264 SER A C 1
ATOM 2132 O O . SER A 1 264 ? -17.035 -11.669 23.303 1.00 79.62 264 SER A O 1
ATOM 2134 N N . THR 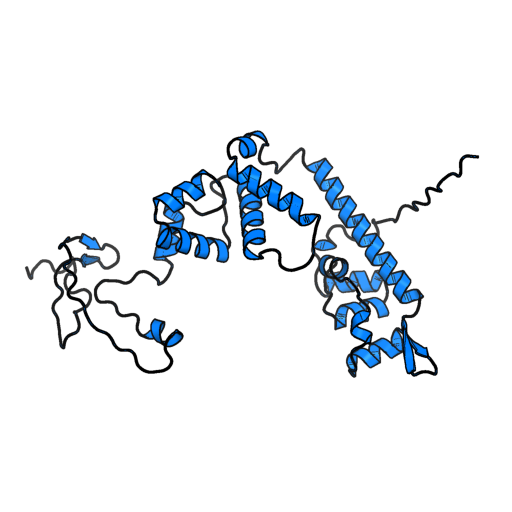A 1 265 ? -17.667 -10.031 24.709 1.00 79.25 265 THR A N 1
ATOM 2135 C CA . THR A 1 265 ? -17.253 -10.691 25.951 1.00 79.25 265 THR A CA 1
ATOM 2136 C C . THR A 1 265 ? -18.427 -11.223 26.771 1.00 79.25 265 THR A C 1
ATOM 2138 O O . THR A 1 265 ? -18.183 -11.856 27.798 1.00 79.25 265 THR A O 1
ATOM 2141 N N . ASN A 1 266 ? -19.666 -11.006 26.309 1.00 85.12 266 ASN A N 1
ATOM 2142 C CA . ASN A 1 266 ? -20.908 -11.315 27.022 1.00 85.12 266 ASN A CA 1
ATOM 2143 C C . ASN A 1 266 ? -20.920 -10.712 28.440 1.00 85.12 266 ASN A C 1
ATOM 2145 O O . ASN A 1 266 ? -21.230 -11.391 29.421 1.00 85.12 266 ASN A O 1
ATOM 2149 N N . SER A 1 267 ? -20.501 -9.449 28.570 1.00 84.38 267 SER A N 1
ATOM 2150 C CA . SER A 1 267 ? -20.341 -8.802 29.877 1.00 84.38 267 SER A CA 1
ATOM 2151 C C . SER A 1 267 ? -20.807 -7.349 29.886 1.00 84.38 267 SER A C 1
ATOM 2153 O O . SER A 1 267 ? -20.854 -6.690 28.846 1.00 84.38 267 SER A O 1
ATOM 2155 N N . PHE A 1 268 ? -21.185 -6.855 31.064 1.00 84.62 268 PHE A N 1
ATOM 2156 C CA . PHE A 1 268 ? -21.451 -5.437 31.279 1.00 84.62 268 PHE A CA 1
ATOM 2157 C C . PHE A 1 268 ? -20.160 -4.719 31.664 1.00 84.62 268 PHE A C 1
ATOM 2159 O O . PHE A 1 268 ? -19.481 -5.115 32.611 1.00 84.62 268 PHE A O 1
ATOM 2166 N N . ILE A 1 269 ? -19.857 -3.645 30.940 1.00 83.00 269 ILE A N 1
ATOM 2167 C CA . ILE A 1 269 ? -18.687 -2.790 31.144 1.00 83.00 269 ILE A CA 1
ATOM 2168 C C . ILE A 1 269 ? -19.101 -1.446 31.748 1.00 83.00 269 ILE A C 1
ATOM 2170 O O . ILE A 1 269 ? -20.252 -1.019 31.609 1.00 83.00 269 ILE A O 1
ATOM 2174 N N . GLY A 1 270 ? -18.161 -0.766 32.408 1.00 78.88 270 GLY A N 1
ATOM 2175 C CA . GLY A 1 270 ? -18.389 0.565 32.994 1.00 78.88 270 GLY A CA 1
ATOM 2176 C C . GLY A 1 270 ? -18.879 0.557 34.445 1.00 78.88 270 GLY A C 1
ATOM 2177 O O . GLY A 1 270 ? -19.181 1.616 35.001 1.00 78.88 270 GLY A O 1
ATOM 2178 N N . PHE A 1 271 ? -18.930 -0.620 35.070 1.00 79.81 271 PHE A N 1
ATOM 2179 C CA . PHE A 1 271 ? -18.984 -0.758 36.521 1.00 79.81 271 PHE A CA 1
ATOM 2180 C C . PHE A 1 271 ? -17.574 -0.718 37.105 1.00 79.81 271 PHE A C 1
ATOM 2182 O O . PHE A 1 271 ? -16.622 -1.183 36.487 1.00 79.81 271 PHE A O 1
ATOM 2189 N N . THR A 1 272 ? -17.434 -0.246 38.342 1.00 78.31 272 THR A N 1
ATOM 2190 C CA . THR A 1 272 ? -16.167 -0.385 39.064 1.00 78.31 272 THR A CA 1
ATOM 2191 C C . THR A 1 272 ? -15.897 -1.864 39.328 1.00 78.31 272 THR A C 1
ATOM 2193 O O . THR A 1 272 ? -16.496 -2.465 40.219 1.00 78.31 272 THR A O 1
ATOM 2196 N N . THR A 1 273 ? -14.990 -2.466 38.559 1.00 78.75 273 THR A N 1
ATOM 2197 C CA . THR A 1 273 ? -14.599 -3.867 38.744 1.00 78.75 273 THR A CA 1
ATOM 2198 C C . THR A 1 273 ? -13.968 -4.085 40.114 1.00 78.75 273 THR A C 1
ATOM 2200 O O . THR A 1 273 ? -13.160 -3.275 40.576 1.00 78.75 273 THR A O 1
ATOM 2203 N N . ARG A 1 274 ? -14.295 -5.213 40.752 1.00 81.56 274 ARG A N 1
ATOM 2204 C CA . ARG A 1 274 ? -13.686 -5.610 42.023 1.00 81.56 274 ARG A CA 1
ATOM 2205 C C . ARG A 1 274 ? -12.168 -5.733 41.866 1.00 81.56 274 ARG A C 1
ATOM 2207 O O . ARG A 1 274 ? -11.682 -6.366 40.934 1.00 81.56 274 ARG A O 1
ATOM 2214 N N . ILE A 1 275 ? -11.435 -5.159 42.812 1.00 84.00 275 ILE A N 1
ATOM 2215 C CA . ILE A 1 275 ? -9.972 -5.195 42.847 1.00 84.00 275 ILE A CA 1
ATOM 2216 C C . ILE A 1 275 ? -9.524 -6.325 43.780 1.00 84.00 275 ILE A C 1
ATOM 2218 O O . ILE A 1 275 ? -10.027 -6.442 44.901 1.00 84.00 275 ILE A O 1
ATOM 2222 N N . VAL A 1 276 ? -8.576 -7.146 43.326 1.00 84.38 276 VAL A N 1
ATOM 2223 C CA . VAL A 1 276 ? -7.892 -8.178 44.121 1.00 84.38 276 VAL A CA 1
ATOM 2224 C C . VAL A 1 276 ? -6.394 -7.934 43.995 1.00 84.38 276 VAL A C 1
ATOM 2226 O O . VAL A 1 276 ? -5.876 -7.833 42.888 1.00 84.38 276 VAL A O 1
ATOM 2229 N N . ASP A 1 277 ? -5.712 -7.763 45.129 1.00 84.62 277 ASP A N 1
ATOM 2230 C CA . ASP A 1 277 ? -4.272 -7.467 45.192 1.00 84.62 277 ASP A CA 1
ATOM 2231 C C . ASP A 1 277 ? -3.837 -6.251 44.351 1.00 84.62 277 ASP A C 1
ATOM 2233 O O . ASP A 1 277 ? -2.759 -6.217 43.764 1.00 84.62 277 ASP A O 1
ATOM 2237 N N . GLY A 1 278 ? -4.694 -5.227 44.278 1.00 80.00 278 GLY A N 1
ATOM 2238 C CA . GLY A 1 278 ? -4.440 -4.013 43.493 1.00 80.00 278 GLY A CA 1
ATOM 2239 C C . GLY A 1 278 ? -4.683 -4.163 41.988 1.00 80.00 278 GLY A C 1
ATOM 2240 O O . GLY A 1 278 ? -4.505 -3.195 41.253 1.00 80.00 278 GLY A O 1
ATOM 2241 N N . ILE A 1 279 ? -5.124 -5.336 41.525 1.00 81.19 279 ILE A N 1
ATOM 2242 C CA . ILE A 1 279 ? -5.419 -5.613 40.118 1.00 81.19 279 ILE A CA 1
ATOM 2243 C C . ILE A 1 279 ? -6.938 -5.754 39.934 1.00 81.19 279 ILE A C 1
ATOM 2245 O O . ILE A 1 279 ? -7.588 -6.474 40.699 1.00 81.19 279 ILE A O 1
ATOM 2249 N N . PRO A 1 280 ? -7.544 -5.087 38.939 1.00 83.31 280 PRO A N 1
ATOM 2250 C CA . PRO A 1 280 ? -8.964 -5.257 38.668 1.00 83.31 280 PRO A CA 1
ATOM 2251 C C . PRO A 1 280 ? -9.265 -6.653 38.090 1.00 83.31 280 PRO A C 1
ATOM 2253 O O . PRO A 1 280 ? -8.564 -7.135 37.199 1.00 83.31 280 PRO A O 1
ATOM 2256 N N . LEU A 1 281 ? -10.324 -7.306 38.576 1.00 83.31 281 LEU A N 1
ATOM 2257 C CA . LEU A 1 281 ? -10.764 -8.618 38.090 1.00 83.31 281 LEU A CA 1
ATOM 2258 C C . LEU A 1 281 ? -11.362 -8.521 36.678 1.00 83.31 281 LEU A C 1
ATOM 2260 O O . LEU A 1 281 ? -12.312 -7.778 36.438 1.00 83.31 281 LEU A O 1
ATOM 2264 N N . MET A 1 282 ? -10.836 -9.322 35.748 1.00 81.19 282 MET A N 1
ATOM 2265 C CA . MET A 1 282 ? -11.376 -9.461 34.392 1.00 81.19 282 MET A CA 1
ATOM 2266 C C . MET A 1 282 ? -12.770 -10.083 34.369 1.00 81.19 282 MET A C 1
ATOM 2268 O O . MET A 1 282 ? -13.016 -11.088 35.033 1.00 81.19 282 MET A O 1
ATOM 2272 N N . LYS A 1 283 ? -13.643 -9.522 33.516 1.00 75.19 283 LYS A N 1
ATOM 2273 C CA . LYS A 1 283 ? -14.965 -10.072 33.159 1.00 75.19 283 LYS A CA 1
ATOM 2274 C C . LYS A 1 283 ? -15.836 -10.416 34.374 1.00 75.19 283 LYS A C 1
ATOM 2276 O O . LYS A 1 283 ? -16.501 -11.445 34.384 1.00 75.19 283 LYS A O 1
ATOM 2281 N N . HIS A 1 284 ? -15.822 -9.565 35.401 1.00 79.38 284 HIS A N 1
ATOM 2282 C CA . HIS A 1 284 ? -16.554 -9.826 36.642 1.00 79.38 284 HIS A CA 1
ATOM 2283 C C . HIS A 1 284 ? -18.080 -9.850 36.449 1.00 79.38 284 HIS A C 1
ATOM 2285 O O . HIS A 1 284 ? -18.756 -10.659 37.074 1.00 79.38 284 HIS A O 1
ATOM 2291 N N . TYR A 1 285 ? -18.610 -9.001 35.566 1.00 82.56 285 TYR A N 1
ATOM 2292 C CA . TYR A 1 285 ? -20.047 -8.829 35.343 1.00 82.56 285 TYR A CA 1
ATOM 2293 C C . TYR A 1 285 ? -20.512 -9.528 34.058 1.00 82.56 285 TYR A C 1
ATOM 2295 O O . TYR A 1 285 ? -20.855 -8.868 33.076 1.00 82.56 285 TYR A O 1
ATOM 2303 N N . GLN A 1 286 ? -20.484 -10.863 34.026 1.00 81.69 286 GLN A N 1
ATOM 2304 C CA . GLN A 1 286 ? -21.014 -11.624 32.887 1.00 81.69 286 GLN A CA 1
ATOM 2305 C C . GLN A 1 286 ? -22.543 -11.599 32.862 1.00 81.69 286 GLN A C 1
ATOM 2307 O O . GLN A 1 286 ? -23.195 -11.680 33.901 1.00 81.69 286 GLN A O 1
ATOM 2312 N N . ALA A 1 287 ? -23.121 -11.510 31.664 1.00 76.69 287 ALA A N 1
ATOM 2313 C CA . ALA A 1 287 ? -24.571 -11.414 31.503 1.00 76.69 287 ALA A CA 1
ATOM 2314 C C . ALA A 1 287 ? -25.316 -12.712 31.869 1.00 76.69 287 ALA A C 1
ATOM 2316 O O . ALA A 1 287 ? -26.502 -12.658 32.183 1.00 76.69 287 ALA A O 1
ATOM 2317 N N . ASP A 1 288 ? -24.619 -13.852 31.879 1.00 74.38 288 ASP A N 1
ATOM 2318 C CA . ASP A 1 288 ? -25.184 -15.159 32.244 1.00 74.38 288 ASP A CA 1
ATOM 2319 C C . ASP A 1 288 ? -25.376 -15.326 33.764 1.00 74.38 288 ASP A C 1
ATOM 2321 O O . ASP A 1 288 ? -26.067 -16.239 34.210 1.00 74.38 288 ASP A O 1
ATOM 2325 N N . THR A 1 289 ? -24.777 -14.445 34.568 1.00 62.00 289 THR A N 1
ATOM 2326 C CA . THR A 1 289 ? -24.837 -14.452 36.034 1.00 62.00 289 THR A CA 1
ATOM 2327 C C . THR A 1 289 ? -25.431 -13.131 36.511 1.00 62.00 289 THR A C 1
ATOM 2329 O O . THR A 1 289 ? -24.724 -12.254 37.000 1.00 62.00 289 THR A O 1
ATOM 2332 N N . PHE A 1 290 ? -26.738 -12.960 36.311 1.00 54.75 290 PHE A N 1
ATOM 2333 C CA . PHE A 1 290 ? -27.475 -11.790 36.807 1.00 54.75 290 PHE A CA 1
ATOM 2334 C C . PHE A 1 290 ? -27.949 -11.951 38.262 1.00 54.75 290 PHE A C 1
ATOM 2336 O O . PHE A 1 290 ? -28.464 -11.001 38.842 1.00 54.75 290 PHE A O 1
ATOM 2343 N N . ASP A 1 291 ? -27.773 -13.138 38.846 1.00 54.97 291 ASP A N 1
ATOM 2344 C CA . ASP A 1 291 ? -28.368 -13.515 40.135 1.00 54.97 291 ASP A CA 1
ATOM 2345 C C . ASP A 1 291 ? -27.628 -12.958 41.372 1.00 54.97 291 ASP A C 1
ATOM 2347 O O . ASP A 1 291 ? -28.103 -13.145 42.489 1.00 54.97 291 ASP A O 1
ATOM 2351 N N . ASP A 1 292 ? -26.508 -12.245 41.194 1.00 47.22 292 ASP A N 1
ATOM 2352 C CA . ASP A 1 292 ? -25.655 -11.743 42.289 1.00 47.22 292 ASP A CA 1
ATOM 2353 C C . ASP A 1 292 ? -25.687 -10.205 42.479 1.00 47.22 292 ASP A C 1
ATOM 2355 O O . ASP A 1 292 ? -24.827 -9.651 43.174 1.00 47.22 292 ASP A O 1
ATOM 2359 N N . PHE A 1 293 ? -26.661 -9.504 41.881 1.00 46.50 293 PHE A N 1
ATOM 2360 C CA . PHE A 1 293 ? -26.902 -8.066 42.107 1.00 46.50 293 PHE A CA 1
ATOM 2361 C C . PHE A 1 293 ? -28.040 -7.790 43.096 1.00 46.50 293 PHE A C 1
ATOM 2363 O O . PHE A 1 293 ? -29.147 -8.346 42.917 1.00 46.50 293 PHE A O 1
#

Radius of gyration: 30.67 Å; Cα contacts (8 Å, |Δi|>4): 224; chains: 1; bounding box: 78×43×95 Å

Foldseek 3Di:
DDDDDDPPPPPLDLPLPDLCQQVFFAPRNLVSCCVQLNDLLSLLCVVVRVTGLVSLLVDPDSCVCCVDDDPSSVVSQVVAWDQDPVRDTHGDVSNVVSSVSSSVSSVVSVVVVVVVCVVCVVPAQDPPVVNLVVQVVLVVLVVVVVVVVVDDDDDDPPVSVLLNVLLSVQSSDDLVPRDDDPSQLVVLLVCCVVVNPVSSVVCCVNRPSRHDDPVVNVVSCVVPPNDADPLDDPVVVCVVPDDDDDDDDDDPPDDDQDWDQDPVLQFIDRDQADDDPNGGDPRPGHPVPPPPD

Sequence (293 aa):
MNFGVDKDSSLIDTSVLPNDIFTRV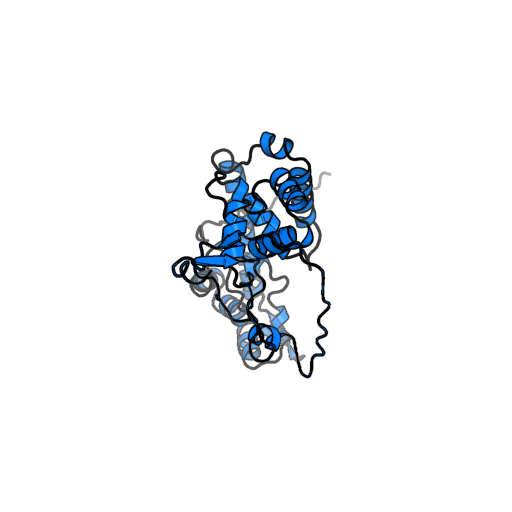DDDFFSIVKALAGDSVFNILRIQLINSARKLLSTPDVFAFFQIESEETDKIKAESCFKSKTGQYFVKPGIQTSLSYLIKLLNQKLKEELTLNENNETRDTFISNEFIDKHPLLKSLIRWYQQNDSENNNKANRFLMMFIDNVVFNLTQSSNNFRYTESIKKFAICLYIFGGKQCYEFVRLNMPGSIPHLSTLGDLINKSNMTLTETEFKFDSLQKFQSGFGFCSEDTTGVIPKVEYDSSTNSFIGFTTRIVDGIPLMKHYQADTFDDF

pLDDT: mean 78.65, std 14.66, range [26.25, 95.19]

Mean predicted aligned error: 18.68 Å